Protein AF-A0A1F8BYJ8-F1 (afdb_monomer)

Nearest PDB structures (foldseek):
  1st9-assembly2_B  TM=8.953E-01  e=3.341E-11  Bacillus subtilis
  2h1b-assembly2_B  TM=8.872E-01  e=2.620E-10  Bacillus subtilis
  2h1g-assembly1_A  TM=8.893E-01  e=5.973E-10  Bacillus subtilis
  2h1a-assembly1_A  TM=8.746E-01  e=3.316E-10  Bacillus subtilis
  4nmu-assembly2_B  TM=8.395E-01  e=8.017E-10  Bacillus anthracis

Secondary structure (DSSP, 8-state):
-EETTT--B-TT-EEEEEEE-TTT--EEE---GGGT--SSEE--TTS---EEE-SEEEEEEEE-TTB--EEEPPEEESS-EEE-PPPEEPBPPTT------EEE--------S----TTS-TTSBPPP-EEEETTEEEEGGGGTTS-EEEEEE-SS-HHHHHHHHHHHHHHTTT-EEEEEES--HHHHHHHHHHHT--S-EEEESSSHHHHHTT--SSSEEEEE-TTSBEEEEEES---HHHHHHHHHT-

Foldseek 3Di:
DAAQPPRAADWFKWKWKWFQDPVVSDTDGDDCVLVVDDGGDTADPRNWDKDFDAFGKMKMWIGDPQWAIEIEDIDTDFGGDIDIFDDHTYGDDPPPPDPDYHYDYTPDPPCPPDDDDPPADQQAFQDWDWFAWLVGIDTLCQLAQAKAKEKEAALPDPQRVVQQVLQLVVCVVPRYAYEHAQDDPVVRNVSCVVSVRPHIHTYRNHCPSVVSVVPSAPGKMFIAGNHRGGNDIGHTHDHNVRNVVVRVVD

Radius of gyration: 22.08 Å; Cα contacts (8 Å, |Δi|>4): 508; chains: 1; bounding box: 53×30×64 Å

Organism: NCBI:txid1802525

InterPro domains:
  IPR000866 Alkyl hydroperoxide reductase subunit C/ Thiol specific antioxidant [PF00578] (124-232)
  IPR008969 Carboxypeptidase-like, regulatory domain superfamily [SSF49464] (6-90)
  IPR013766 Thioredoxin domain [PS51352] (120-250)
  IPR036249 Thioredoxin-like superfamily [SSF52833] (121-244)
  IPR050553 Thioredoxin family ResA/DsbE subfamily [PTHR42852] (100-245)

Mean predicted aligned error: 14.43 Å

Solvent-accessible surface area (backbone atoms only — not comparable to full-atom values): 14065 Å² total; per-residue (Å²): 47,25,32,62,88,78,64,44,55,39,53,63,29,37,39,34,48,30,28,52,40,86,85,82,68,43,77,40,75,44,85,28,69,93,70,82,48,69,66,58,38,60,22,39,81,74,7,47,62,75,43,79,39,60,56,47,40,35,34,45,39,37,45,38,94,69,37,44,44,34,34,44,50,77,48,76,39,78,47,78,39,83,49,60,79,83,48,71,38,50,73,53,54,94,85,60,92,61,92,65,68,43,78,41,82,76,84,68,75,85,76,72,79,84,78,65,66,91,89,60,57,73,72,35,70,54,85,84,54,74,38,50,28,72,80,42,83,44,46,59,75,75,47,44,79,38,37,28,39,45,31,41,29,33,97,82,42,69,59,21,58,64,37,46,64,50,43,27,65,44,19,79,78,58,35,39,43,40,35,32,46,63,42,54,65,72,57,52,47,52,50,39,65,75,70,67,58,83,39,54,47,29,43,30,50,84,29,62,64,43,54,76,70,61,57,86,63,71,23,28,37,38,33,23,25,34,84,37,29,27,68,45,74,48,63,53,79,71,55,60,66,61,52,50,60,58,42,75,75,80

pLDDT: mean 81.59, std 13.81, range [34.16, 96.25]

Sequence (250 aa):
MINKNTQEAIKGAKIRLYQKDLFSQTWLAWDSSSFNQENPQETSADGSFQFFLPAGTYYFRVEAPGYRKVVSNIFRIDAVTPVNPTFELTPAKWFNFGWEKQEVKLKLPAITGGETPVGLNPESEAPLFSLPSTAGAFALTSLRGKPSVLSFLSSWSPASIEQLPILDELGSEGNSAAILVQDKSSKIFVFAQMGGYGLPLIVDEDGTVAAEYLVSNLPTHYFLDRRGVIKKIVTGVLGGEEIKDILISY

Structure (mmCIF, N/CA/C/O backbone):
data_AF-A0A1F8BYJ8-F1
#
_entry.id   AF-A0A1F8BYJ8-F1
#
loop_
_atom_site.group_PDB
_atom_site.id
_atom_site.type_symbol
_atom_site.label_atom_id
_atom_site.label_alt_id
_atom_site.label_comp_id
_atom_site.label_asym_id
_atom_site.label_entity_id
_atom_site.label_seq_id
_atom_site.pdbx_PDB_ins_code
_atom_site.Cartn_x
_atom_site.Cartn_y
_atom_site.Cartn_z
_atom_site.occupancy
_atom_site.B_iso_or_equiv
_atom_site.auth_seq_id
_atom_site.auth_comp_id
_atom_site.auth_asym_id
_atom_site.auth_atom_id
_atom_site.pdbx_PDB_model_num
ATOM 1 N N . MET A 1 1 ? 9.926 -6.390 -25.646 1.00 90.50 1 MET A N 1
ATOM 2 C CA . MET A 1 1 ? 11.104 -5.599 -26.058 1.00 90.50 1 MET A CA 1
ATOM 3 C C . MET A 1 1 ? 11.430 -5.975 -27.479 1.00 90.50 1 MET A C 1
ATOM 5 O O . MET A 1 1 ? 11.679 -7.151 -27.721 1.00 90.50 1 MET A O 1
ATOM 9 N N . ILE A 1 2 ? 11.402 -5.015 -28.397 1.00 93.44 2 ILE A N 1
ATOM 10 C CA . ILE A 1 2 ? 11.573 -5.296 -29.824 1.00 93.44 2 ILE A CA 1
ATOM 11 C C . ILE A 1 2 ? 12.503 -4.290 -30.498 1.00 93.44 2 ILE A C 1
ATOM 13 O O . ILE A 1 2 ? 12.630 -3.143 -30.063 1.00 93.44 2 ILE A O 1
ATOM 17 N N . ASN A 1 3 ? 13.161 -4.716 -31.569 1.00 93.00 3 ASN A N 1
ATOM 18 C CA . ASN A 1 3 ? 13.931 -3.845 -32.444 1.00 93.00 3 ASN A CA 1
ATOM 19 C C . ASN A 1 3 ? 12.972 -2.992 -33.282 1.00 93.00 3 ASN A C 1
ATOM 21 O O . ASN A 1 3 ? 12.107 -3.522 -33.972 1.00 93.00 3 ASN A O 1
ATOM 25 N N . LYS A 1 4 ? 13.144 -1.669 -33.267 1.00 90.44 4 LYS A N 1
ATOM 26 C CA . LYS A 1 4 ? 12.264 -0.738 -33.988 1.00 90.44 4 LYS A CA 1
ATOM 27 C C . LYS A 1 4 ? 12.197 -1.006 -35.499 1.00 90.44 4 LYS A C 1
ATOM 29 O O . LYS A 1 4 ? 11.145 -0.827 -36.104 1.00 90.44 4 LYS A O 1
ATOM 34 N N . ASN A 1 5 ? 13.304 -1.432 -36.107 1.00 90.75 5 ASN A N 1
ATOM 35 C CA . ASN A 1 5 ? 13.408 -1.613 -37.555 1.00 90.75 5 ASN A CA 1
ATOM 36 C C . ASN A 1 5 ? 12.930 -2.998 -38.004 1.00 90.75 5 ASN A C 1
ATOM 38 O O . ASN A 1 5 ? 12.258 -3.100 -39.024 1.00 90.75 5 ASN A O 1
ATOM 42 N N . THR A 1 6 ? 13.305 -4.053 -37.272 1.00 92.81 6 THR A N 1
ATOM 43 C CA . THR A 1 6 ? 13.021 -5.447 -37.666 1.00 92.81 6 THR A CA 1
ATOM 44 C C . THR A 1 6 ? 11.803 -6.041 -36.965 1.00 92.81 6 THR A C 1
ATOM 46 O O . THR A 1 6 ? 11.308 -7.071 -37.403 1.00 92.81 6 THR A O 1
ATOM 49 N N . GLN A 1 7 ? 11.310 -5.402 -35.897 1.00 93.12 7 GLN A N 1
ATOM 50 C CA . GLN A 1 7 ? 10.258 -5.902 -34.997 1.00 93.12 7 GLN A CA 1
ATOM 51 C C . GLN A 1 7 ? 10.622 -7.209 -34.267 1.00 93.12 7 GLN A C 1
ATOM 53 O O . GLN A 1 7 ? 9.791 -7.797 -33.580 1.00 93.12 7 GLN A O 1
ATOM 58 N N . GLU A 1 8 ? 11.879 -7.647 -34.355 1.00 93.56 8 GLU A N 1
ATOM 59 C CA . GLU A 1 8 ? 12.370 -8.846 -33.679 1.00 93.56 8 GLU A CA 1
ATOM 60 C C . GLU A 1 8 ? 12.545 -8.617 -32.176 1.00 93.56 8 GLU A C 1
ATOM 62 O O . GLU A 1 8 ? 12.896 -7.519 -31.731 1.00 93.56 8 GLU A O 1
ATOM 67 N N . ALA A 1 9 ? 12.347 -9.676 -31.391 1.00 93.31 9 ALA A N 1
ATOM 68 C CA . ALA A 1 9 ? 12.533 -9.656 -29.947 1.00 93.31 9 ALA A CA 1
ATOM 69 C C . ALA A 1 9 ? 13.993 -9.390 -29.546 1.00 93.31 9 ALA A C 1
ATOM 71 O O . ALA A 1 9 ? 14.932 -9.912 -30.147 1.00 93.31 9 ALA A O 1
ATOM 72 N N . ILE A 1 10 ? 14.185 -8.617 -28.475 1.00 92.81 10 ILE A N 1
ATOM 73 C CA . ILE A 1 10 ? 15.509 -8.351 -27.899 1.00 92.81 10 ILE A CA 1
ATOM 74 C C . ILE A 1 10 ? 15.610 -9.042 -26.540 1.00 92.81 10 ILE A C 1
ATOM 76 O O . ILE A 1 10 ? 14.979 -8.619 -25.567 1.00 92.81 10 ILE A O 1
ATOM 80 N N . LYS A 1 11 ? 16.440 -10.085 -26.477 1.00 93.12 11 LYS A N 1
ATOM 81 C CA . LYS A 1 11 ? 16.781 -10.825 -25.255 1.00 93.12 11 LYS A CA 1
ATOM 82 C C . LYS A 1 11 ? 17.858 -10.099 -24.442 1.00 93.12 11 LYS A C 1
ATOM 84 O O . LYS A 1 11 ? 18.783 -9.532 -25.022 1.00 93.12 11 LYS A O 1
ATOM 89 N N . GLY A 1 12 ? 17.777 -10.177 -23.113 1.00 90.88 12 GLY A N 1
ATOM 90 C CA . GLY A 1 12 ? 18.822 -9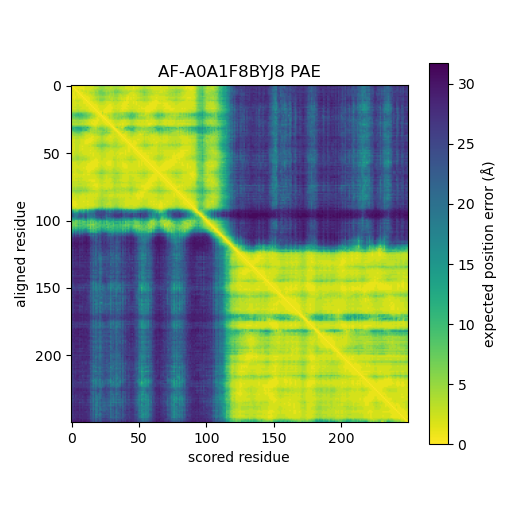.682 -22.209 1.00 90.88 12 GLY A CA 1
ATOM 91 C C . GLY A 1 12 ? 18.944 -8.156 -22.165 1.00 90.88 12 GLY A C 1
ATOM 92 O O . GLY A 1 12 ? 19.973 -7.623 -21.751 1.00 90.88 12 GLY A O 1
ATOM 93 N N . ALA A 1 13 ? 17.918 -7.428 -22.612 1.00 94.06 13 ALA A N 1
ATOM 94 C CA . ALA A 1 13 ? 17.842 -5.996 -22.364 1.00 94.06 13 ALA A CA 1
ATOM 95 C C . ALA A 1 13 ? 17.642 -5.779 -20.860 1.00 94.06 13 ALA A C 1
ATOM 97 O O . ALA A 1 13 ? 16.801 -6.439 -20.257 1.00 94.06 13 ALA A O 1
ATOM 98 N N . LYS A 1 14 ? 18.394 -4.854 -20.261 1.00 96.25 14 LYS A N 1
ATOM 99 C CA . LYS A 1 14 ? 18.308 -4.511 -18.839 1.00 96.25 14 LYS A CA 1
ATOM 100 C C . LYS A 1 14 ? 17.272 -3.420 -18.630 1.00 96.25 14 LYS A C 1
ATOM 102 O O . LYS A 1 14 ? 17.397 -2.330 -19.192 1.00 96.25 14 LYS A O 1
ATOM 107 N N . ILE A 1 15 ? 16.286 -3.696 -17.786 1.00 95.31 15 ILE A N 1
ATOM 108 C CA . ILE A 1 15 ? 15.203 -2.784 -17.431 1.00 95.31 15 ILE A CA 1
ATOM 109 C C . ILE A 1 15 ? 15.355 -2.421 -15.967 1.00 95.31 15 ILE A C 1
ATOM 111 O O . ILE A 1 15 ? 15.159 -3.253 -15.086 1.00 95.31 15 ILE A O 1
ATOM 115 N N . ARG A 1 16 ? 15.703 -1.163 -15.710 1.00 95.56 16 ARG A N 1
ATOM 116 C CA . ARG A 1 16 ? 15.753 -0.610 -14.362 1.00 95.56 16 ARG A CA 1
ATOM 117 C C . ARG A 1 16 ? 14.550 0.286 -14.132 1.00 95.56 16 ARG A C 1
ATOM 119 O O . ARG A 1 16 ? 14.302 1.198 -14.923 1.00 95.56 16 ARG A O 1
ATOM 126 N N . LEU A 1 17 ? 13.854 0.062 -13.030 1.00 94.88 17 LEU A N 1
ATOM 127 C CA . LEU A 1 17 ? 12.762 0.914 -12.591 1.00 94.88 17 LEU A CA 1
ATOM 128 C C . LEU A 1 17 ? 13.246 1.901 -11.530 1.00 94.88 17 LEU A C 1
ATOM 130 O O . LEU A 1 17 ? 13.994 1.537 -10.619 1.00 94.88 17 LEU A O 1
ATOM 134 N N . TYR A 1 18 ? 12.790 3.141 -11.642 1.00 91.50 18 TYR A N 1
ATOM 135 C CA . TYR A 1 18 ? 12.979 4.165 -10.627 1.00 91.50 18 TYR A CA 1
ATOM 136 C C . TYR A 1 18 ? 11.628 4.581 -10.062 1.00 91.50 18 TYR A C 1
ATOM 138 O O . TYR A 1 18 ? 10.669 4.731 -10.818 1.00 91.50 18 TYR A O 1
ATOM 146 N N . GLN A 1 19 ? 11.577 4.795 -8.753 1.00 90.12 19 GLN A N 1
ATOM 147 C CA . GLN A 1 19 ? 10.424 5.330 -8.039 1.00 90.12 19 GLN A CA 1
ATOM 148 C C . GLN A 1 19 ? 10.762 6.732 -7.532 1.00 90.12 19 GLN A C 1
ATOM 150 O O . GLN A 1 19 ? 11.901 7.008 -7.143 1.00 90.12 19 GLN A O 1
ATOM 155 N N . LYS A 1 20 ? 9.777 7.627 -7.556 1.00 82.94 20 LYS A N 1
ATOM 156 C CA . LYS A 1 20 ? 9.882 8.917 -6.888 1.00 82.94 20 LYS A CA 1
ATOM 157 C C . LYS A 1 20 ? 9.682 8.699 -5.394 1.00 82.94 20 LYS A C 1
ATOM 159 O O . LYS A 1 20 ? 8.603 8.281 -4.979 1.00 82.94 20 LYS A O 1
ATOM 164 N N . ASP A 1 21 ? 10.716 8.978 -4.617 1.00 73.69 21 ASP A N 1
ATOM 165 C CA . ASP A 1 21 ? 10.634 8.974 -3.166 1.00 73.69 21 ASP A CA 1
ATOM 166 C C . ASP A 1 21 ? 9.687 10.083 -2.698 1.00 73.69 21 ASP A C 1
ATOM 168 O O . ASP A 1 21 ? 9.767 11.225 -3.162 1.00 73.69 21 ASP A O 1
ATOM 172 N N . LEU A 1 22 ? 8.764 9.739 -1.803 1.00 53.09 22 LEU A N 1
ATOM 173 C CA . LEU A 1 22 ? 7.700 10.648 -1.377 1.00 53.09 22 LEU A CA 1
ATOM 174 C C . LEU A 1 22 ? 8.235 11.776 -0.483 1.00 53.09 22 LEU A C 1
ATOM 176 O O . LEU A 1 22 ? 7.730 12.895 -0.553 1.00 53.09 22 LEU A O 1
ATOM 180 N N . PHE A 1 23 ? 9.302 11.523 0.279 1.00 43.91 23 PHE A N 1
ATOM 181 C CA . PHE A 1 23 ? 9.846 12.479 1.245 1.00 43.91 23 PHE A CA 1
ATOM 182 C C . PHE A 1 23 ? 10.865 13.427 0.614 1.00 43.91 23 PHE A C 1
ATOM 184 O O . PHE A 1 23 ? 10.717 14.646 0.649 1.00 43.91 23 PHE A O 1
ATOM 191 N N . SER A 1 24 ? 11.900 12.872 -0.007 1.00 59.12 24 SER A N 1
ATOM 192 C CA . SER A 1 24 ? 12.980 13.641 -0.626 1.00 59.12 24 SER A CA 1
ATOM 193 C C . SER A 1 24 ? 12.604 14.197 -1.999 1.00 59.12 24 SER A C 1
ATOM 195 O O . SER A 1 24 ? 13.334 15.027 -2.540 1.00 59.12 24 SER A O 1
ATOM 197 N N . GLN A 1 25 ? 11.497 13.726 -2.593 1.00 70.31 25 GLN A N 1
ATOM 198 C CA . GLN A 1 25 ? 11.099 14.026 -3.973 1.00 70.31 25 GLN A CA 1
ATOM 199 C C . GLN A 1 25 ? 12.169 13.633 -5.011 1.00 70.31 25 GLN A C 1
ATOM 201 O O . GLN A 1 25 ? 12.099 14.055 -6.171 1.00 70.31 25 GLN A O 1
ATOM 206 N N . THR A 1 26 ? 13.150 12.812 -4.615 1.00 71.75 26 THR A N 1
ATOM 207 C CA . THR A 1 26 ? 14.227 12.331 -5.481 1.00 71.75 26 THR A CA 1
ATOM 208 C C . THR A 1 26 ? 13.856 11.014 -6.156 1.00 71.75 26 THR A C 1
ATOM 210 O O . THR A 1 26 ? 12.930 10.314 -5.754 1.00 71.75 26 THR A O 1
ATOM 213 N N . TRP A 1 27 ? 14.569 10.676 -7.229 1.00 83.00 27 TRP A N 1
ATOM 214 C CA . TRP A 1 27 ? 14.373 9.420 -7.944 1.00 83.00 27 TRP A CA 1
ATOM 215 C C . TRP A 1 27 ? 15.356 8.373 -7.446 1.00 83.00 27 TRP A C 1
ATOM 217 O O . TRP A 1 27 ? 16.561 8.500 -7.669 1.00 83.00 27 TRP A O 1
ATOM 227 N N . LEU A 1 28 ? 14.832 7.317 -6.838 1.00 88.00 28 LEU A N 1
ATOM 228 C CA . LEU A 1 28 ? 15.612 6.191 -6.343 1.00 88.00 28 LEU A CA 1
ATOM 229 C C . LEU A 1 28 ? 15.356 4.966 -7.215 1.00 88.00 28 LEU A C 1
ATOM 231 O O . LEU A 1 28 ? 14.294 4.841 -7.829 1.00 88.00 28 LEU A O 1
ATOM 235 N N . ALA A 1 29 ? 16.338 4.068 -7.314 1.00 89.25 29 ALA A N 1
ATOM 236 C CA . ALA A 1 29 ? 16.070 2.752 -7.884 1.00 89.25 29 ALA A CA 1
ATOM 237 C C . ALA A 1 29 ? 14.996 2.084 -7.018 1.00 89.25 29 ALA A C 1
ATOM 239 O O . ALA A 1 29 ? 15.122 2.074 -5.796 1.00 89.25 29 ALA A O 1
ATOM 240 N N . TRP A 1 30 ? 13.929 1.593 -7.645 1.00 88.50 30 TRP A N 1
ATOM 241 C CA . TRP A 1 30 ? 12.824 0.991 -6.910 1.00 88.50 30 TRP A CA 1
ATOM 242 C C . TRP A 1 30 ? 13.301 -0.253 -6.154 1.00 88.50 30 TRP A C 1
ATOM 244 O O . TRP A 1 30 ? 13.916 -1.141 -6.755 1.00 88.50 30 TRP A O 1
ATOM 254 N N . ASP A 1 31 ? 13.019 -0.305 -4.855 1.00 82.75 31 ASP A N 1
ATOM 255 C CA . ASP A 1 31 ? 13.295 -1.480 -4.041 1.00 82.75 31 ASP A CA 1
ATOM 256 C C . ASP A 1 31 ? 12.265 -2.572 -4.353 1.00 82.75 31 ASP A C 1
ATOM 258 O O . ASP A 1 31 ? 11.067 -2.425 -4.115 1.00 82.75 31 ASP A O 1
ATOM 262 N N . SER A 1 32 ? 12.760 -3.657 -4.938 1.00 74.62 32 SER A N 1
ATOM 263 C CA . SER A 1 32 ? 11.959 -4.782 -5.432 1.00 74.62 32 SER A CA 1
ATOM 264 C C . SER A 1 32 ? 11.957 -5.976 -4.473 1.00 74.62 32 SER A C 1
ATOM 266 O O . SER A 1 32 ? 11.219 -6.939 -4.699 1.00 74.62 32 SER A O 1
ATOM 268 N N . SER A 1 33 ? 12.734 -5.899 -3.383 1.00 65.69 33 SER A N 1
ATOM 269 C CA . SER A 1 33 ? 12.932 -6.996 -2.428 1.00 65.69 33 SER A CA 1
ATOM 270 C C . SER A 1 33 ? 11.621 -7.433 -1.769 1.00 65.69 33 SER A C 1
ATOM 272 O O . SER A 1 33 ? 11.319 -8.625 -1.727 1.00 65.69 33 SER A O 1
ATOM 274 N N . SER A 1 34 ? 10.779 -6.472 -1.382 1.00 50.78 34 SER A N 1
ATOM 275 C CA . SER A 1 34 ? 9.457 -6.717 -0.791 1.00 50.78 34 SER A CA 1
ATOM 276 C C . SER A 1 34 ? 8.457 -7.394 -1.735 1.00 50.78 34 SER A C 1
ATOM 278 O O . SER A 1 34 ? 7.425 -7.872 -1.278 1.00 50.78 34 SER A O 1
ATOM 280 N N . PHE A 1 35 ? 8.743 -7.450 -3.040 1.00 56.19 35 PHE A N 1
ATOM 281 C CA . PHE A 1 35 ? 7.881 -8.090 -4.038 1.00 56.19 35 PHE A CA 1
ATOM 282 C C . PHE A 1 35 ? 8.489 -9.367 -4.622 1.00 56.19 35 PHE A C 1
ATOM 284 O O . PHE A 1 35 ? 7.968 -9.882 -5.610 1.00 56.19 35 PHE A O 1
ATOM 291 N N . ASN A 1 36 ? 9.592 -9.864 -4.048 1.00 73.56 36 ASN A N 1
ATOM 292 C CA . ASN A 1 36 ? 10.335 -11.014 -4.567 1.00 73.56 36 ASN A CA 1
ATOM 293 C C . ASN A 1 36 ? 10.640 -10.884 -6.076 1.00 73.56 36 ASN A C 1
ATOM 295 O O . ASN A 1 36 ? 10.547 -11.843 -6.842 1.00 73.56 36 ASN A O 1
ATOM 299 N N . GLN A 1 37 ? 10.943 -9.657 -6.504 1.00 84.94 37 GLN A N 1
ATOM 300 C CA . GLN A 1 37 ? 11.310 -9.303 -7.870 1.00 84.94 37 GLN A CA 1
ATOM 301 C C . GLN A 1 37 ? 12.738 -8.759 -7.882 1.00 84.94 37 GLN A C 1
ATOM 303 O O . GLN A 1 37 ? 13.270 -8.349 -6.853 1.00 84.94 37 GLN A O 1
ATOM 308 N N . GLU A 1 38 ? 13.348 -8.726 -9.062 1.00 86.19 38 GLU A N 1
ATOM 309 C CA . GLU A 1 38 ? 14.654 -8.102 -9.263 1.00 86.19 38 GLU A CA 1
ATOM 310 C C . GLU A 1 38 ? 14.510 -6.702 -9.871 1.00 86.19 38 GLU A C 1
ATOM 312 O O . GLU A 1 38 ? 13.585 -6.421 -10.636 1.00 86.19 38 GLU A O 1
ATOM 317 N N . ASN A 1 39 ? 15.456 -5.813 -9.565 1.00 90.81 39 ASN A N 1
ATOM 318 C CA . ASN A 1 39 ? 15.607 -4.529 -10.238 1.00 90.81 39 ASN A CA 1
ATOM 319 C C . ASN A 1 39 ? 17.103 -4.172 -10.335 1.00 90.81 39 ASN A C 1
ATOM 321 O O . ASN A 1 39 ? 17.725 -3.845 -9.322 1.00 90.81 39 ASN A O 1
ATOM 325 N N . PRO A 1 40 ? 17.713 -4.187 -11.534 1.00 95.44 40 PRO A N 1
ATOM 326 C CA . PRO A 1 40 ? 17.083 -4.337 -12.847 1.00 95.44 40 PRO A CA 1
ATOM 327 C C . PRO A 1 40 ? 16.622 -5.770 -13.158 1.00 95.44 40 PRO A C 1
ATOM 329 O O . PRO A 1 40 ? 17.252 -6.716 -12.708 1.00 95.44 40 PRO A O 1
ATOM 332 N N . GLN A 1 41 ? 15.588 -5.907 -13.993 1.00 92.94 41 GLN A N 1
ATOM 333 C CA . GLN A 1 41 ? 15.240 -7.171 -14.657 1.00 92.94 41 GLN A CA 1
ATOM 334 C C . GLN A 1 41 ? 15.935 -7.279 -16.019 1.00 92.94 41 GLN A C 1
ATOM 336 O O . GLN A 1 41 ? 16.295 -6.263 -16.624 1.00 92.94 41 GLN A O 1
ATOM 341 N N . GLU A 1 42 ? 16.064 -8.500 -16.533 1.00 94.19 42 GLU A N 1
ATOM 342 C CA . GLU A 1 42 ? 16.467 -8.770 -17.914 1.00 94.19 42 GLU A CA 1
ATOM 343 C C . GLU A 1 42 ? 15.308 -9.357 -18.721 1.00 94.19 42 GLU A C 1
ATOM 345 O O . GLU A 1 42 ? 14.507 -10.133 -18.202 1.00 94.19 42 GLU A O 1
ATOM 350 N N . THR A 1 43 ? 15.207 -8.997 -20.002 1.00 90.88 43 THR A N 1
ATOM 351 C CA . THR A 1 43 ? 14.183 -9.589 -20.869 1.00 90.88 43 THR A CA 1
ATOM 352 C C . THR A 1 43 ? 14.453 -11.054 -21.183 1.00 90.88 43 THR A C 1
ATOM 354 O O . THR A 1 43 ? 15.582 -11.456 -21.489 1.00 90.88 43 THR A O 1
ATOM 357 N N . SER A 1 44 ? 13.367 -11.824 -21.217 1.00 89.00 44 SER A N 1
ATOM 358 C CA . SER A 1 44 ? 13.323 -13.211 -21.679 1.00 89.00 44 SER A CA 1
ATOM 359 C C . SER A 1 44 ? 13.699 -13.346 -23.162 1.00 89.00 44 SER A C 1
ATOM 361 O O . SER A 1 44 ? 13.907 -12.362 -23.876 1.00 89.00 44 SER A O 1
ATOM 363 N N . ALA A 1 45 ? 13.801 -14.585 -23.657 1.00 87.69 45 ALA A N 1
ATOM 364 C CA . ALA A 1 45 ? 14.187 -14.867 -25.045 1.00 87.69 45 ALA A CA 1
ATOM 365 C C . ALA A 1 45 ? 13.231 -14.268 -26.094 1.00 87.69 45 ALA A C 1
ATOM 367 O O . ALA A 1 45 ? 13.670 -13.895 -27.177 1.00 87.69 45 ALA A O 1
ATOM 368 N N . ASP A 1 46 ? 11.953 -14.133 -25.751 1.00 86.06 46 ASP A N 1
ATOM 369 C CA . ASP A 1 46 ? 10.904 -13.483 -26.545 1.00 86.06 46 ASP A CA 1
ATOM 370 C C . ASP A 1 46 ? 10.833 -11.958 -26.319 1.00 86.06 46 ASP A C 1
ATOM 372 O O . ASP A 1 46 ? 9.944 -11.273 -26.823 1.00 86.06 46 ASP A O 1
ATOM 376 N N . GLY A 1 47 ? 11.777 -11.398 -25.559 1.00 86.44 47 GLY A N 1
ATOM 377 C CA . GLY A 1 47 ? 11.817 -9.982 -25.230 1.00 86.44 47 GLY A CA 1
ATOM 378 C C . GLY A 1 47 ? 10.777 -9.558 -24.190 1.00 86.44 47 GLY A C 1
ATOM 379 O O . GLY A 1 47 ? 10.587 -8.352 -24.012 1.00 86.44 47 GLY A O 1
ATOM 380 N N . SER A 1 48 ? 10.084 -10.486 -23.526 1.00 86.38 48 SER A N 1
ATOM 381 C CA . SER A 1 48 ? 9.108 -10.172 -22.477 1.00 86.38 48 SER A CA 1
ATOM 382 C C . SER A 1 48 ? 9.775 -9.844 -21.134 1.00 86.38 48 SER A C 1
ATOM 384 O O . SER A 1 48 ? 10.906 -10.251 -20.860 1.00 86.38 48 SER A O 1
ATOM 386 N N . PHE A 1 49 ? 9.073 -9.063 -20.313 1.00 89.75 49 PHE A N 1
ATOM 387 C CA . PHE A 1 49 ? 9.362 -8.792 -18.902 1.00 89.75 49 PHE A CA 1
ATOM 388 C C . PHE A 1 49 ? 8.053 -8.357 -18.226 1.00 89.75 49 PHE A C 1
ATOM 390 O O . PHE A 1 49 ? 7.115 -7.940 -18.915 1.00 89.75 49 PHE A O 1
ATOM 397 N N . GLN A 1 50 ? 7.983 -8.423 -16.899 1.00 85.69 50 GLN A N 1
ATOM 398 C CA . GLN A 1 50 ? 6.820 -7.958 -16.152 1.00 85.69 50 GLN A CA 1
ATOM 399 C C . GLN A 1 50 ? 7.239 -7.499 -14.762 1.00 85.69 50 GLN A C 1
ATOM 401 O O . GLN A 1 50 ? 7.941 -8.209 -14.045 1.00 85.69 50 GLN A O 1
ATOM 406 N N . PHE A 1 51 ? 6.754 -6.322 -14.381 1.00 85.44 51 PHE A N 1
ATOM 407 C CA . PHE A 1 51 ? 6.842 -5.838 -13.016 1.00 85.44 51 PHE A CA 1
ATOM 408 C C . PHE A 1 51 ? 5.470 -5.859 -12.353 1.00 85.44 51 PHE A C 1
ATOM 410 O O . PHE A 1 51 ? 4.496 -5.421 -12.955 1.00 85.44 51 PHE A O 1
ATOM 417 N N . PHE A 1 52 ? 5.385 -6.293 -11.103 1.00 80.62 52 PHE A N 1
ATOM 418 C CA . PHE A 1 52 ? 4.245 -5.995 -10.236 1.00 80.62 52 PHE A CA 1
ATOM 419 C C . PHE A 1 52 ? 4.605 -4.784 -9.390 1.00 80.62 52 PHE A C 1
ATOM 421 O O . PHE A 1 52 ? 5.480 -4.879 -8.529 1.00 80.62 52 PHE A O 1
ATOM 428 N N . LEU A 1 53 ? 3.990 -3.642 -9.692 1.00 83.19 53 LEU A N 1
ATOM 429 C CA . LEU A 1 53 ? 4.339 -2.365 -9.077 1.00 83.19 53 LEU A CA 1
ATOM 430 C C . LEU A 1 53 ? 3.282 -1.948 -8.070 1.00 83.19 53 LEU A C 1
ATOM 432 O O . LEU A 1 53 ? 2.114 -1.924 -8.454 1.00 83.19 53 LEU A O 1
ATOM 436 N N . PRO A 1 54 ? 3.656 -1.575 -6.834 1.00 73.75 54 PRO A N 1
ATOM 437 C CA . PRO A 1 54 ? 2.724 -0.941 -5.915 1.00 73.75 54 PRO A CA 1
ATOM 438 C C . PRO A 1 54 ? 2.320 0.456 -6.386 1.00 73.75 54 PRO A C 1
ATOM 440 O O . PRO A 1 54 ? 2.819 0.983 -7.384 1.00 73.75 54 PRO A O 1
ATOM 443 N N . ALA A 1 55 ? 1.404 1.064 -5.632 1.00 76.69 55 ALA A N 1
ATOM 444 C CA . ALA A 1 55 ? 1.060 2.460 -5.819 1.00 76.69 55 ALA A CA 1
ATOM 445 C C . ALA A 1 55 ? 2.312 3.346 -5.692 1.00 76.69 55 ALA A C 1
ATOM 447 O O . ALA A 1 55 ? 3.133 3.188 -4.786 1.00 76.69 55 ALA A O 1
ATOM 448 N N . GLY A 1 56 ? 2.466 4.290 -6.612 1.00 74.62 56 GLY A N 1
ATOM 449 C CA . GLY A 1 56 ? 3.641 5.142 -6.670 1.00 74.62 56 GLY A CA 1
ATOM 450 C C . GLY A 1 56 ? 3.796 5.846 -8.008 1.00 74.62 56 GLY A C 1
ATOM 451 O O . GLY A 1 56 ? 2.989 5.705 -8.924 1.00 74.62 56 GLY A O 1
ATOM 452 N N . THR A 1 57 ? 4.855 6.642 -8.117 1.00 80.25 57 THR A N 1
ATOM 453 C CA . THR A 1 57 ? 5.210 7.346 -9.352 1.00 80.25 57 THR A CA 1
ATOM 454 C C . THR A 1 57 ? 6.555 6.839 -9.842 1.00 80.25 57 THR A C 1
ATOM 456 O O . THR A 1 57 ? 7.522 6.825 -9.081 1.00 80.25 57 THR A O 1
ATOM 459 N N . TYR A 1 58 ? 6.619 6.433 -11.105 1.00 90.88 58 TYR A N 1
ATOM 460 C CA . TYR A 1 58 ? 7.722 5.651 -11.645 1.00 90.88 58 TYR A CA 1
ATOM 461 C C . TYR A 1 58 ? 8.180 6.143 -13.017 1.00 90.88 58 TYR A C 1
ATOM 463 O O . TYR A 1 58 ? 7.448 6.827 -13.734 1.00 90.88 58 TYR A O 1
ATOM 471 N N . TYR A 1 59 ? 9.388 5.736 -13.407 1.00 89.31 59 TYR A N 1
ATOM 472 C CA . TYR A 1 59 ? 9.814 5.688 -14.805 1.00 89.31 59 TYR A CA 1
ATOM 473 C C . TYR A 1 59 ? 10.765 4.504 -15.039 1.00 89.31 59 TYR A C 1
ATOM 475 O O . TYR A 1 59 ? 11.443 4.029 -14.124 1.00 89.31 59 TYR A O 1
ATOM 483 N N . PHE A 1 60 ? 10.846 4.044 -16.285 1.00 94.56 60 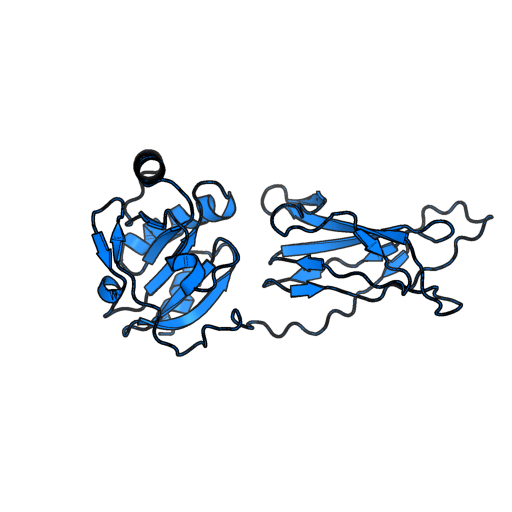PHE A N 1
ATOM 484 C CA . PHE A 1 60 ? 11.771 2.999 -16.716 1.00 94.56 60 PHE A CA 1
ATOM 485 C C . PHE A 1 60 ? 13.024 3.584 -17.363 1.00 94.56 60 PHE A C 1
ATOM 487 O O . PHE A 1 60 ? 12.958 4.547 -18.132 1.00 94.56 60 PHE A O 1
ATOM 494 N N . ARG A 1 61 ? 14.161 2.928 -17.132 1.00 93.75 61 ARG A N 1
ATOM 495 C CA . ARG A 1 61 ? 15.382 3.067 -17.926 1.00 93.75 61 ARG A CA 1
ATOM 496 C C . ARG A 1 61 ? 15.729 1.719 -18.541 1.00 93.75 61 ARG A C 1
ATOM 498 O O . ARG A 1 61 ? 15.922 0.745 -17.818 1.00 93.75 61 ARG A O 1
ATOM 505 N N . VAL A 1 62 ? 15.852 1.689 -19.861 1.00 94.25 62 VAL A N 1
ATOM 506 C CA . VAL A 1 62 ? 16.143 0.474 -20.623 1.00 94.25 62 VAL A CA 1
ATOM 507 C C . VAL A 1 62 ? 17.476 0.615 -21.344 1.00 94.25 62 VAL A C 1
ATOM 509 O O . VAL A 1 62 ? 17.742 1.629 -21.998 1.00 94.25 62 VAL A O 1
ATOM 512 N N . GLU A 1 63 ? 18.305 -0.420 -21.236 1.00 93.12 63 GLU A N 1
ATOM 513 C CA . GLU A 1 63 ? 19.608 -0.505 -21.892 1.00 93.12 63 GLU A CA 1
ATOM 514 C C . GLU A 1 63 ? 19.796 -1.891 -22.522 1.00 93.12 63 GLU A C 1
ATOM 516 O O . GLU A 1 63 ? 19.561 -2.910 -21.878 1.00 93.12 63 GLU A O 1
ATOM 521 N N . ALA A 1 64 ? 20.245 -1.943 -23.776 1.00 93.00 64 ALA A N 1
ATOM 522 C CA . ALA A 1 64 ? 20.595 -3.186 -24.460 1.00 93.00 64 ALA A CA 1
ATOM 523 C C . ALA A 1 64 ? 21.867 -2.980 -25.305 1.00 93.00 64 ALA A C 1
ATOM 525 O O . ALA A 1 64 ? 22.016 -1.911 -25.911 1.00 93.00 64 ALA A O 1
ATOM 526 N N . PRO A 1 65 ? 22.788 -3.960 -25.373 1.00 90.44 65 PRO A N 1
ATOM 527 C CA . PRO A 1 65 ? 23.995 -3.850 -26.191 1.00 90.44 65 PRO A CA 1
ATOM 528 C C . PRO A 1 65 ? 23.671 -3.565 -27.663 1.00 90.44 65 PRO A C 1
ATOM 530 O O . PRO A 1 65 ? 22.858 -4.256 -28.267 1.00 90.44 65 PRO A O 1
ATOM 533 N N . GLY A 1 66 ? 24.305 -2.545 -28.245 1.00 89.44 66 GLY A N 1
ATOM 534 C CA . GLY A 1 66 ? 24.077 -2.156 -29.643 1.00 89.44 66 GLY A CA 1
ATOM 535 C C . GLY A 1 66 ? 22.828 -1.299 -29.890 1.00 89.44 66 GLY A C 1
ATOM 536 O O . GLY A 1 66 ? 22.546 -0.970 -31.040 1.00 89.44 66 GLY A O 1
ATOM 537 N N . TYR A 1 67 ? 22.107 -0.884 -28.844 1.00 90.19 67 TYR A N 1
ATOM 538 C CA . TYR A 1 67 ? 20.916 -0.034 -28.946 1.00 90.19 67 TYR A CA 1
ATOM 539 C C . TYR A 1 67 ? 21.086 1.292 -28.201 1.00 90.19 67 TYR A C 1
ATOM 541 O O . TYR A 1 67 ? 21.902 1.427 -27.287 1.00 90.19 67 TYR A O 1
ATOM 549 N N . ARG A 1 68 ? 20.293 2.297 -28.589 1.00 88.06 68 ARG A N 1
ATOM 550 C CA . ARG A 1 68 ? 20.189 3.557 -27.841 1.00 88.06 68 ARG A CA 1
ATOM 551 C C . ARG A 1 68 ? 19.520 3.321 -26.483 1.00 88.06 68 ARG A C 1
ATOM 553 O O . ARG A 1 68 ? 18.607 2.505 -26.370 1.00 88.06 68 ARG A O 1
ATOM 560 N N . LYS A 1 69 ? 19.939 4.080 -25.463 1.00 88.38 69 LYS A N 1
ATOM 561 C CA . LYS A 1 69 ? 19.286 4.073 -24.145 1.00 88.38 69 LYS A CA 1
ATOM 562 C C . LYS A 1 69 ? 17.896 4.697 -24.244 1.00 88.38 69 LYS A C 1
ATOM 564 O O . LYS A 1 69 ? 17.736 5.763 -24.844 1.00 88.38 69 LYS A O 1
ATOM 569 N N . VAL A 1 70 ? 16.922 4.059 -23.605 1.00 89.44 70 VAL A N 1
ATOM 570 C CA . VAL A 1 70 ? 15.532 4.521 -23.571 1.00 89.44 70 VAL A CA 1
ATOM 571 C C . VAL A 1 70 ? 15.145 4.911 -22.151 1.00 89.44 70 VAL A C 1
ATOM 573 O O . VAL A 1 70 ? 15.488 4.221 -21.188 1.00 89.44 70 VAL A O 1
ATOM 576 N N . VAL A 1 71 ? 14.423 6.023 -22.030 1.00 87.81 71 VAL A N 1
ATOM 577 C CA . VAL A 1 71 ? 13.776 6.461 -20.790 1.00 87.81 71 VAL A CA 1
ATOM 578 C C . VAL A 1 71 ? 12.289 6.635 -21.080 1.00 87.81 71 VAL A C 1
ATOM 580 O O . VAL A 1 71 ? 11.920 7.238 -22.088 1.00 87.81 71 VAL A O 1
ATOM 583 N N . SER A 1 72 ? 11.422 6.070 -20.243 1.00 88.44 72 SER A N 1
ATOM 584 C CA . SER A 1 72 ? 9.982 6.285 -20.398 1.00 88.44 72 SER A CA 1
ATOM 585 C C . SER A 1 72 ? 9.571 7.672 -19.908 1.00 88.44 72 SER A C 1
ATOM 587 O O . SER A 1 72 ? 10.274 8.299 -19.117 1.00 88.44 72 SER A O 1
ATOM 589 N N . ASN A 1 73 ? 8.373 8.117 -20.283 1.00 85.06 73 ASN A N 1
ATOM 590 C CA . ASN A 1 73 ? 7.693 9.137 -19.491 1.00 85.06 73 ASN A CA 1
ATOM 591 C C . ASN A 1 73 ? 7.512 8.666 -18.039 1.00 85.06 73 ASN A C 1
ATOM 593 O O . ASN A 1 73 ? 7.473 7.464 -17.749 1.00 85.06 73 ASN A O 1
ATOM 597 N N . ILE A 1 74 ? 7.351 9.638 -17.146 1.00 83.44 74 ILE A N 1
ATOM 598 C CA . ILE A 1 74 ? 6.885 9.390 -15.786 1.00 83.44 74 ILE A CA 1
ATOM 599 C C . ILE A 1 74 ? 5.428 8.925 -15.850 1.00 83.44 74 ILE A C 1
ATOM 601 O O . ILE A 1 74 ? 4.634 9.462 -16.629 1.00 83.44 74 ILE A O 1
ATOM 605 N N . PHE A 1 75 ? 5.083 7.937 -15.035 1.00 83.44 75 PHE A N 1
ATOM 606 C CA . PHE A 1 75 ? 3.723 7.438 -14.886 1.00 83.44 75 PHE A CA 1
ATOM 607 C C . PHE A 1 75 ? 3.400 7.187 -13.415 1.00 83.44 75 PHE A C 1
ATOM 609 O O . PHE A 1 75 ? 4.298 7.018 -12.590 1.00 83.44 75 PHE A O 1
ATOM 616 N N . ARG A 1 76 ? 2.109 7.180 -13.096 1.00 80.50 76 ARG A N 1
ATOM 617 C CA . ARG A 1 76 ? 1.595 6.914 -11.756 1.00 80.50 76 ARG A CA 1
ATOM 618 C C . ARG A 1 76 ? 0.785 5.624 -11.770 1.00 80.50 76 ARG A C 1
ATOM 620 O O . ARG A 1 76 ? 0.090 5.343 -12.741 1.00 80.50 76 ARG A O 1
ATOM 627 N N . ILE A 1 77 ? 0.927 4.864 -10.696 1.00 75.81 77 ILE A N 1
ATOM 628 C CA . ILE A 1 77 ? 0.176 3.659 -10.381 1.00 75.81 77 ILE A CA 1
ATOM 629 C C . ILE A 1 77 ? -0.543 3.930 -9.056 1.00 75.81 77 ILE A C 1
ATOM 631 O O . ILE A 1 77 ? 0.072 4.462 -8.132 1.00 75.81 77 ILE A O 1
ATOM 635 N N . ASP A 1 78 ? -1.827 3.593 -8.968 1.00 64.44 78 ASP A N 1
ATOM 636 C CA . ASP A 1 78 ? -2.658 3.872 -7.785 1.00 64.44 78 ASP A CA 1
ATOM 637 C C . ASP A 1 78 ? -2.940 2.624 -6.928 1.00 64.44 78 ASP A C 1
ATOM 639 O O . ASP A 1 78 ? -3.369 2.746 -5.786 1.00 64.44 78 ASP A O 1
ATOM 643 N N . ALA A 1 79 ? -2.662 1.428 -7.453 1.00 56.41 79 ALA A N 1
ATOM 644 C CA . ALA A 1 79 ? -2.822 0.132 -6.787 1.00 56.41 79 ALA A CA 1
ATOM 645 C C . ALA A 1 79 ? -1.821 -0.878 -7.369 1.00 56.41 79 ALA A C 1
ATOM 647 O O . ALA A 1 79 ? -1.265 -0.622 -8.437 1.00 56.41 79 ALA A O 1
ATOM 648 N N . VAL A 1 80 ? -1.593 -2.033 -6.726 1.00 65.38 80 VAL A N 1
ATOM 649 C CA . VAL A 1 80 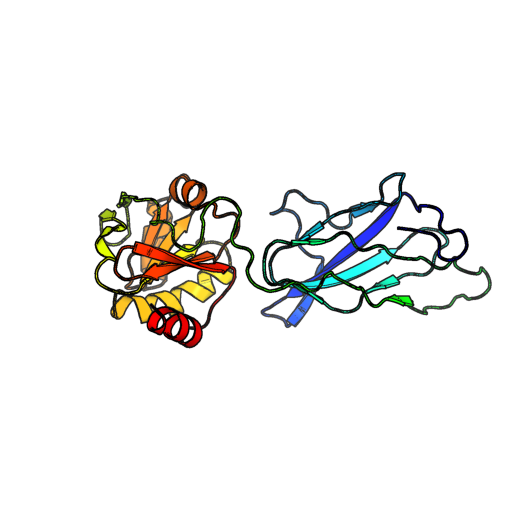? -0.658 -3.034 -7.279 1.00 65.38 80 VAL A CA 1
ATOM 650 C C . VAL A 1 80 ? -1.076 -3.435 -8.688 1.00 65.38 80 VAL A C 1
ATOM 652 O O . VAL A 1 80 ? -2.127 -4.033 -8.882 1.00 65.38 80 VAL A O 1
ATOM 655 N N . THR A 1 81 ? -0.241 -3.108 -9.670 1.00 72.12 81 THR A N 1
ATOM 656 C CA . THR A 1 81 ? -0.577 -3.257 -11.085 1.00 72.12 81 THR A CA 1
ATOM 657 C C . THR A 1 81 ? 0.523 -4.044 -11.794 1.00 72.12 81 THR A C 1
ATOM 659 O O . THR A 1 81 ? 1.702 -3.690 -11.661 1.00 72.12 81 THR A O 1
ATOM 662 N N . PRO A 1 82 ? 0.189 -5.102 -12.558 1.00 77.44 82 PRO A N 1
ATOM 663 C CA . PRO A 1 82 ? 1.138 -5.724 -13.468 1.00 77.44 82 PRO A CA 1
ATOM 664 C C . PRO A 1 82 ? 1.451 -4.763 -14.625 1.00 77.44 82 PRO A C 1
ATOM 666 O O . PRO A 1 82 ? 0.563 -4.303 -15.338 1.00 77.44 82 PRO A O 1
ATOM 669 N N . VAL A 1 83 ? 2.730 -4.458 -14.817 1.00 85.62 83 VAL A N 1
ATOM 670 C CA . VAL A 1 83 ? 3.236 -3.510 -15.811 1.00 85.62 83 VAL A CA 1
ATOM 671 C C . VAL A 1 83 ? 4.255 -4.210 -16.707 1.00 85.62 83 VAL A C 1
ATOM 673 O O . VAL A 1 83 ? 5.342 -4.594 -16.274 1.00 85.62 83 VAL A O 1
ATOM 676 N N . ASN A 1 84 ? 3.901 -4.356 -17.981 1.00 86.69 84 ASN A N 1
ATOM 677 C CA . ASN A 1 84 ? 4.670 -5.065 -19.009 1.00 86.69 84 ASN A CA 1
ATOM 678 C C . ASN A 1 84 ? 4.648 -4.334 -20.375 1.00 86.69 84 ASN A C 1
ATOM 680 O O . ASN A 1 84 ? 4.282 -4.923 -21.396 1.00 86.69 84 ASN A O 1
ATOM 684 N N . PRO A 1 85 ? 5.001 -3.035 -20.445 1.00 89.00 85 PRO A N 1
ATOM 685 C CA . PRO A 1 85 ? 4.919 -2.292 -21.693 1.00 89.00 85 PRO A CA 1
ATOM 686 C C . PRO A 1 85 ? 5.908 -2.813 -22.738 1.00 89.00 85 PRO A C 1
ATOM 688 O O . PRO A 1 85 ? 7.028 -3.231 -22.435 1.00 89.00 85 PRO A O 1
ATOM 691 N N . THR A 1 86 ? 5.532 -2.689 -24.008 1.00 88.62 86 THR A N 1
ATOM 692 C CA . THR A 1 86 ? 6.458 -2.952 -25.111 1.00 88.62 86 THR A CA 1
ATOM 693 C C . THR A 1 86 ? 7.310 -1.718 -25.390 1.00 88.62 86 THR A C 1
ATOM 695 O O . THR A 1 86 ? 6.794 -0.640 -25.674 1.00 88.62 86 THR A O 1
ATOM 698 N N . PHE A 1 87 ? 8.629 -1.890 -25.332 1.00 90.44 87 PHE A N 1
ATOM 699 C CA . PHE A 1 87 ? 9.606 -0.889 -25.750 1.00 90.44 87 PHE A CA 1
ATOM 700 C C . PHE A 1 87 ? 10.192 -1.250 -27.119 1.00 90.44 87 PHE A C 1
ATOM 702 O O . PHE A 1 87 ? 10.648 -2.380 -27.326 1.00 90.44 87 PHE A O 1
ATOM 709 N N . GLU A 1 88 ? 10.209 -0.267 -28.018 1.00 91.62 88 GLU A N 1
ATOM 710 C CA . GLU A 1 88 ? 10.867 -0.327 -29.324 1.00 91.62 88 GLU A CA 1
ATOM 711 C C . GLU A 1 88 ? 12.249 0.336 -29.254 1.00 91.62 88 GLU A C 1
ATOM 713 O O . GLU A 1 88 ? 12.363 1.558 -29.083 1.00 91.62 88 GLU A O 1
ATOM 718 N N . LEU A 1 89 ? 13.312 -0.458 -29.392 1.00 91.00 89 LEU A N 1
ATOM 719 C CA . LEU A 1 89 ? 14.687 0.031 -29.311 1.00 91.00 89 LEU A CA 1
ATOM 720 C C . LEU A 1 89 ? 15.250 0.354 -30.692 1.00 91.00 89 LEU A C 1
ATOM 722 O O . LEU A 1 89 ? 15.190 -0.452 -31.621 1.00 91.00 89 LEU A O 1
ATOM 726 N N . THR A 1 90 ? 15.866 1.529 -30.806 1.00 90.75 90 THR A N 1
ATOM 727 C CA . THR A 1 90 ? 16.564 1.952 -32.022 1.00 90.75 90 THR A CA 1
ATOM 728 C C . THR A 1 90 ? 18.023 1.477 -31.977 1.00 90.75 90 THR A C 1
ATOM 730 O O . THR A 1 90 ? 18.722 1.821 -31.016 1.00 90.75 90 THR A O 1
ATOM 733 N N . PRO A 1 91 ? 18.525 0.739 -32.988 1.00 89.81 91 PRO A N 1
ATOM 734 C CA . PRO A 1 91 ? 19.939 0.375 -33.068 1.00 89.81 91 PRO A CA 1
ATOM 735 C C . PRO A 1 91 ? 20.856 1.604 -33.012 1.00 89.81 91 PRO A C 1
ATOM 737 O O . PRO A 1 91 ? 20.600 2.633 -33.649 1.00 89.81 91 PRO A O 1
ATOM 740 N N . ALA A 1 92 ? 21.936 1.510 -32.242 1.00 85.50 92 ALA A N 1
ATOM 741 C CA . ALA A 1 92 ? 22.942 2.555 -32.155 1.00 85.50 92 ALA A CA 1
ATOM 742 C C . ALA A 1 92 ? 23.802 2.546 -33.429 1.00 85.50 92 ALA A C 1
ATOM 744 O O . ALA A 1 92 ? 24.374 1.526 -33.805 1.00 85.50 92 ALA A O 1
ATOM 745 N N . LYS A 1 93 ? 23.907 3.692 -34.111 1.00 80.75 93 LYS A N 1
ATOM 746 C CA . LYS A 1 93 ? 24.833 3.847 -35.241 1.00 80.75 93 LYS A CA 1
ATOM 747 C C . LYS A 1 93 ? 26.223 4.172 -34.698 1.00 80.75 93 LYS A C 1
ATOM 749 O O . LYS A 1 93 ? 26.365 5.128 -33.944 1.00 80.75 93 LYS A O 1
ATOM 754 N N . TRP A 1 94 ? 27.232 3.431 -35.151 1.00 60.56 94 TRP A N 1
ATOM 755 C CA . TRP A 1 94 ? 28.639 3.546 -34.738 1.00 60.56 94 TRP A CA 1
ATOM 756 C C . TRP A 1 94 ? 29.256 4.956 -34.847 1.00 60.56 94 TRP A C 1
ATOM 758 O O . TRP A 1 94 ? 30.205 5.251 -34.132 1.00 60.56 94 TRP A O 1
ATOM 768 N N . PHE A 1 95 ? 28.706 5.835 -35.695 1.00 57.56 95 PHE A N 1
ATOM 769 C CA . PHE A 1 95 ? 29.215 7.197 -35.914 1.00 57.56 95 PHE A CA 1
ATOM 770 C C . PHE A 1 95 ? 28.494 8.297 -35.109 1.00 57.56 95 PHE A C 1
ATOM 772 O O . PHE A 1 95 ? 28.974 9.425 -35.056 1.00 57.56 95 PHE A O 1
ATOM 779 N N . ASN A 1 96 ? 27.370 7.989 -34.446 1.00 49.25 96 ASN A N 1
ATOM 780 C CA . ASN A 1 96 ? 26.727 8.915 -33.510 1.00 49.25 96 ASN A CA 1
ATOM 781 C C . ASN A 1 96 ? 27.129 8.522 -32.089 1.00 49.25 96 ASN A C 1
ATOM 783 O O . ASN A 1 96 ? 26.429 7.764 -31.418 1.00 49.25 96 ASN A O 1
ATOM 787 N N . PHE A 1 97 ? 28.240 9.092 -31.623 1.00 47.69 97 PHE A N 1
ATOM 788 C CA . PHE A 1 97 ? 28.649 9.136 -30.214 1.00 47.69 97 PHE A CA 1
ATOM 789 C C . PHE A 1 97 ? 27.704 10.081 -29.439 1.00 47.69 97 PHE A C 1
ATOM 791 O O . PHE A 1 97 ? 28.090 11.119 -28.910 1.00 47.69 97 PHE A O 1
ATOM 798 N N . GLY A 1 98 ? 26.405 9.792 -29.522 1.00 46.59 98 GLY A N 1
ATOM 799 C CA . GLY A 1 98 ? 25.317 10.675 -29.152 1.00 46.59 98 GLY A CA 1
ATOM 800 C C . GLY A 1 98 ? 24.648 10.187 -27.883 1.00 46.59 98 GLY A C 1
ATOM 801 O O . GLY A 1 98 ? 23.849 9.259 -27.902 1.00 46.59 98 GLY A O 1
ATOM 802 N N . TRP A 1 99 ? 24.933 10.899 -26.807 1.00 50.78 99 TRP A N 1
ATOM 803 C CA . TRP A 1 99 ? 24.251 11.052 -25.515 1.00 50.78 99 TRP A CA 1
ATOM 804 C C . TRP A 1 99 ? 22.721 11.290 -25.603 1.00 50.78 99 TRP A C 1
ATOM 806 O O . TRP A 1 99 ? 22.089 11.641 -24.608 1.00 50.78 99 TRP A O 1
ATOM 816 N N . GLU A 1 100 ? 22.119 11.132 -26.785 1.00 59.75 100 GLU A N 1
ATOM 817 C CA . GLU A 1 100 ? 20.700 11.325 -27.058 1.00 59.75 100 GLU A CA 1
ATOM 818 C C . GLU A 1 100 ? 19.886 10.180 -26.461 1.00 59.75 100 GLU A C 1
ATOM 820 O O . GLU A 1 100 ? 19.856 9.055 -26.970 1.00 59.75 100 GLU A O 1
ATOM 825 N N . LYS A 1 101 ? 19.199 10.499 -25.366 1.00 64.81 101 LYS A N 1
ATOM 826 C CA . LYS A 1 101 ? 18.169 9.650 -24.775 1.00 64.81 101 LYS A CA 1
ATOM 827 C C . LYS A 1 101 ? 16.978 9.594 -25.728 1.00 64.81 101 LYS A C 1
ATOM 829 O O . LYS A 1 101 ? 16.500 10.629 -26.183 1.00 64.81 101 LYS A O 1
ATOM 834 N N . GLN A 1 102 ? 16.484 8.392 -26.003 1.00 73.19 102 GLN A N 1
ATOM 835 C CA . GLN A 1 102 ? 15.188 8.229 -26.651 1.00 73.19 102 GLN A CA 1
ATOM 836 C C . GLN A 1 102 ? 14.112 8.246 -25.560 1.00 73.19 102 GLN A C 1
ATOM 838 O O . GLN A 1 102 ? 14.045 7.328 -24.741 1.00 73.19 102 GLN A O 1
ATOM 843 N N . GLU A 1 103 ? 13.286 9.290 -25.542 1.00 76.00 103 GLU A N 1
ATOM 844 C CA . GLU A 1 103 ? 12.088 9.320 -24.703 1.00 76.00 103 GLU A CA 1
ATOM 845 C C . GLU A 1 103 ? 10.956 8.552 -25.381 1.00 76.00 103 GLU A C 1
ATOM 847 O O . GLU A 1 103 ? 10.686 8.729 -26.571 1.00 76.00 103 GLU A O 1
ATOM 852 N N . VAL A 1 104 ? 10.292 7.682 -24.625 1.00 79.25 104 VAL A N 1
ATOM 853 C CA . VAL A 1 104 ? 9.155 6.900 -25.118 1.00 79.25 104 VAL A CA 1
ATOM 854 C C . VAL A 1 104 ? 7.937 7.194 -24.257 1.00 79.25 104 VAL A C 1
ATOM 856 O O . VAL A 1 104 ? 7.979 7.051 -23.035 1.00 79.25 104 VAL A O 1
ATOM 859 N N . LYS A 1 105 ? 6.833 7.579 -24.906 1.00 73.81 105 LYS A N 1
ATOM 860 C CA . LYS A 1 105 ? 5.521 7.658 -24.261 1.00 73.81 105 LYS A CA 1
ATOM 861 C C . LYS A 1 105 ? 4.928 6.258 -24.166 1.00 73.81 105 LYS A C 1
ATOM 863 O O . LYS A 1 105 ? 4.500 5.692 -25.170 1.00 73.81 105 LYS A O 1
ATOM 868 N N . LEU A 1 106 ? 4.899 5.719 -22.958 1.00 74.12 106 LEU A N 1
ATOM 869 C CA . LEU A 1 106 ? 4.167 4.512 -22.628 1.00 74.12 106 LEU A CA 1
ATOM 870 C C . LEU A 1 106 ? 2.674 4.777 -22.778 1.00 74.12 106 LEU A C 1
ATOM 872 O O . LEU A 1 106 ? 2.120 5.680 -22.151 1.00 74.12 106 LEU A O 1
ATOM 876 N N . LYS A 1 107 ? 2.017 3.954 -23.592 1.00 64.69 107 LYS A N 1
ATOM 877 C CA . LYS A 1 107 ? 0.568 3.787 -23.532 1.00 64.69 107 LYS A CA 1
ATOM 878 C C . LYS A 1 107 ? 0.294 2.699 -22.506 1.00 64.69 107 LYS A C 1
ATOM 880 O O . LYS A 1 107 ? 0.209 1.526 -22.855 1.00 64.69 107 LYS A O 1
ATOM 885 N N . LEU A 1 108 ? 0.252 3.084 -21.237 1.00 60.69 108 LEU A N 1
ATOM 886 C CA . LEU A 1 108 ? -0.332 2.208 -20.229 1.00 60.69 108 LEU A CA 1
ATOM 887 C C . LEU A 1 108 ? -1.836 2.097 -20.533 1.00 60.69 108 LEU A C 1
ATOM 889 O O . LEU A 1 108 ? -2.413 3.080 -21.016 1.00 60.69 108 LEU A O 1
ATOM 893 N N . PRO A 1 109 ? -2.470 0.930 -20.319 1.00 51.66 109 PRO A N 1
ATOM 894 C CA . PRO A 1 109 ? -3.926 0.853 -20.356 1.00 51.66 109 PRO A CA 1
ATOM 895 C C . PRO A 1 109 ? -4.495 1.950 -19.450 1.00 51.66 109 PRO A C 1
ATOM 897 O O . PRO A 1 109 ? -3.894 2.270 -18.424 1.00 51.66 109 PRO A O 1
ATOM 900 N N . ALA A 1 110 ? -5.603 2.576 -19.857 1.00 42.53 110 ALA A N 1
ATOM 901 C CA . ALA A 1 110 ? -6.296 3.526 -18.997 1.00 42.53 110 ALA A CA 1
ATOM 902 C C . ALA A 1 110 ? -6.652 2.783 -17.708 1.00 42.53 110 ALA A C 1
ATOM 904 O O . ALA A 1 110 ? -7.492 1.888 -17.724 1.00 42.53 110 ALA A O 1
ATOM 905 N N . ILE A 1 111 ? -5.947 3.099 -16.625 1.00 44.38 111 ILE A N 1
ATOM 906 C CA . ILE A 1 111 ? -6.207 2.516 -15.318 1.00 44.38 111 ILE A CA 1
ATOM 907 C C . ILE A 1 111 ? -7.456 3.238 -14.822 1.00 44.38 111 ILE A C 1
ATOM 909 O O . ILE A 1 111 ? -7.378 4.313 -14.231 1.00 44.38 111 ILE A O 1
ATOM 913 N N . THR A 1 112 ? -8.630 2.719 -15.175 1.00 34.16 112 THR A N 1
ATOM 914 C CA . THR A 1 112 ? -9.862 3.059 -14.468 1.00 34.16 112 THR A CA 1
ATOM 915 C C . THR A 1 112 ? -9.621 2.701 -13.010 1.00 34.16 112 THR A C 1
ATOM 917 O O . THR A 1 112 ? -9.365 1.544 -12.690 1.00 34.16 112 THR A O 1
ATOM 920 N N . GLY A 1 113 ? -9.579 3.725 -12.158 1.00 38.41 113 GLY A N 1
ATOM 921 C CA . GLY A 1 113 ? -9.297 3.570 -10.741 1.00 38.41 113 GLY A CA 1
ATOM 922 C C . GLY A 1 113 ? -10.221 2.551 -10.080 1.00 38.41 113 GLY A C 1
ATOM 923 O O . GLY A 1 113 ? -11.401 2.466 -10.411 1.00 38.41 113 GLY A O 1
ATOM 924 N N . GLY A 1 114 ? -9.662 1.830 -9.110 1.00 40.19 114 GLY A N 1
ATOM 925 C CA . GLY A 1 114 ? -10.414 0.976 -8.202 1.00 40.19 114 GLY A CA 1
ATOM 926 C C . GLY A 1 114 ? -10.774 -0.383 -8.784 1.00 40.19 114 GLY A C 1
ATOM 927 O O . GLY A 1 114 ? -11.945 -0.658 -9.008 1.00 40.19 114 GLY A O 1
ATOM 928 N N . GLU A 1 115 ? -9.795 -1.271 -8.927 1.00 35.94 115 GLU A N 1
ATOM 929 C CA . GLU A 1 115 ? -10.096 -2.693 -8.783 1.00 35.94 115 GLU A CA 1
ATOM 930 C C . GLU A 1 115 ? -9.574 -3.145 -7.424 1.00 35.94 115 GLU A C 1
ATOM 932 O O . GLU A 1 115 ? -8.377 -3.138 -7.131 1.00 35.94 115 GLU A O 1
ATOM 937 N N . THR A 1 116 ? -10.542 -3.427 -6.558 1.00 41.41 116 THR A N 1
ATOM 938 C CA . THR A 1 116 ? -10.387 -4.064 -5.260 1.00 41.41 116 THR A CA 1
ATOM 939 C C . THR A 1 116 ? -9.549 -5.339 -5.371 1.00 41.41 116 THR A C 1
ATOM 941 O O . THR A 1 116 ? -9.651 -6.042 -6.379 1.00 41.41 116 THR A O 1
ATOM 944 N N . PRO A 1 117 ? -8.754 -5.688 -4.341 1.00 38.47 117 PRO A N 1
ATOM 945 C CA . PRO A 1 117 ? -8.081 -6.980 -4.289 1.00 38.47 117 PRO A CA 1
ATOM 946 C C . PRO A 1 117 ? -9.095 -8.102 -4.548 1.00 38.47 117 PRO A C 1
ATOM 948 O O . PRO A 1 117 ? -10.123 -8.193 -3.873 1.00 38.47 117 PRO A O 1
ATOM 951 N N . VAL A 1 118 ? -8.834 -8.927 -5.564 1.00 38.34 118 VAL A N 1
ATOM 952 C CA . VAL A 1 118 ? -9.705 -10.040 -5.960 1.00 38.34 118 VAL A CA 1
ATOM 953 C C . VAL A 1 118 ? -9.880 -10.985 -4.767 1.00 38.34 118 VAL A C 1
ATOM 955 O O . VAL A 1 118 ? -8.945 -11.685 -4.389 1.00 38.34 118 VAL A O 1
ATOM 958 N N . GLY A 1 119 ? -11.086 -10.989 -4.187 1.00 43.72 119 GLY A N 1
ATOM 959 C CA . GLY A 1 119 ? -11.531 -11.930 -3.151 1.00 43.72 119 GLY A CA 1
ATOM 960 C C . GLY A 1 119 ? -12.366 -11.313 -2.017 1.00 43.72 119 GLY A C 1
ATOM 961 O O . GLY A 1 119 ? -13.141 -12.034 -1.397 1.00 43.72 119 GLY A O 1
ATOM 962 N N . LEU A 1 120 ? -12.318 -9.989 -1.817 1.00 54.16 120 LEU A N 1
ATOM 963 C CA . LEU A 1 120 ? -13.293 -9.246 -1.005 1.00 54.16 120 LEU A CA 1
ATOM 964 C C . LEU A 1 120 ? -14.044 -8.277 -1.909 1.00 54.16 120 LEU A C 1
ATOM 966 O O . LEU A 1 120 ? -13.494 -7.284 -2.386 1.00 54.16 120 LEU A O 1
ATOM 970 N N . ASN A 1 121 ? -15.301 -8.602 -2.193 1.00 56.88 121 ASN A N 1
ATOM 971 C CA . ASN A 1 121 ? -16.150 -7.741 -2.998 1.00 56.88 121 ASN A CA 1
ATOM 972 C C . ASN A 1 121 ? -16.511 -6.500 -2.163 1.00 56.88 121 ASN A C 1
ATOM 974 O O . ASN A 1 121 ? -17.004 -6.673 -1.045 1.00 56.88 121 ASN A O 1
ATOM 978 N N . PRO A 1 122 ? -16.332 -5.264 -2.663 1.00 59.38 122 PRO A N 1
ATOM 979 C CA . PRO A 1 122 ? -17.117 -4.143 -2.160 1.00 59.38 122 PRO A CA 1
ATOM 980 C C . PRO A 1 122 ? -18.578 -4.597 -2.055 1.00 59.38 122 PRO A C 1
ATOM 982 O O . PRO A 1 122 ? -19.085 -5.241 -2.970 1.00 59.38 122 PRO A O 1
ATOM 985 N N . GLU A 1 123 ? -19.223 -4.319 -0.927 1.00 70.94 123 GLU A N 1
ATOM 986 C CA . GLU A 1 123 ? -20.528 -4.836 -0.488 1.00 70.94 123 GLU A CA 1
ATOM 987 C C . GLU A 1 123 ? -20.541 -6.178 0.278 1.00 70.94 123 GLU A C 1
ATOM 989 O O . GLU A 1 123 ? -21.622 -6.628 0.661 1.00 70.94 123 GLU A O 1
ATOM 994 N N . SER A 1 124 ? -19.399 -6.811 0.580 1.00 76.44 124 SER A N 1
ATOM 995 C CA . SER A 1 124 ? -19.356 -7.957 1.508 1.00 76.44 124 SER A CA 1
ATOM 996 C C . SER A 1 124 ? -19.229 -7.523 2.972 1.00 76.44 124 SER A C 1
ATOM 998 O O . SER A 1 124 ? -18.605 -6.506 3.283 1.00 76.44 124 SER A O 1
ATOM 1000 N N . GLU A 1 125 ? -19.781 -8.312 3.899 1.00 83.12 125 GLU A N 1
ATOM 1001 C CA . GLU A 1 125 ? -19.474 -8.147 5.325 1.00 83.12 125 GLU A CA 1
ATOM 1002 C C . GLU A 1 125 ? -17.973 -8.344 5.565 1.00 83.12 125 GLU A C 1
ATOM 1004 O O . GLU A 1 125 ? -17.350 -9.234 4.982 1.00 83.12 125 GLU A O 1
ATOM 1009 N N . ALA A 1 126 ? -17.388 -7.491 6.403 1.00 88.56 126 ALA A N 1
ATOM 1010 C CA . ALA A 1 126 ? -15.990 -7.614 6.777 1.00 88.56 126 ALA A CA 1
ATOM 1011 C C . ALA A 1 126 ? -15.763 -8.886 7.629 1.00 88.56 126 ALA A C 1
ATOM 1013 O O . ALA A 1 126 ? -16.551 -9.123 8.555 1.00 88.56 126 ALA A O 1
ATOM 1014 N N . PRO A 1 127 ? -14.713 -9.692 7.351 1.00 88.19 127 PRO A N 1
ATOM 1015 C CA . PRO A 1 127 ? -14.393 -10.881 8.141 1.00 88.19 127 PRO A CA 1
ATOM 1016 C C . PRO A 1 127 ? -14.282 -10.563 9.635 1.00 88.19 127 PRO A C 1
ATOM 1018 O O . PRO A 1 127 ? -13.547 -9.669 10.045 1.00 88.19 127 PRO A O 1
ATOM 1021 N N . LEU A 1 128 ? -15.047 -11.266 10.470 1.00 86.31 128 LEU A N 1
ATOM 1022 C CA . LEU A 1 128 ? -15.049 -11.008 11.907 1.00 86.31 128 LEU A CA 1
ATOM 1023 C C . LEU A 1 128 ? -13.749 -11.502 12.542 1.00 86.31 128 LEU A C 1
ATOM 1025 O O . LEU A 1 128 ? -13.370 -12.653 12.363 1.00 86.31 128 LEU A O 1
ATOM 1029 N N . PHE A 1 129 ? -13.149 -10.675 13.394 1.00 90.00 129 PHE A N 1
ATOM 1030 C CA . PHE A 1 129 ? -12.015 -11.069 14.222 1.00 90.00 129 PHE A CA 1
ATOM 1031 C C . PHE A 1 129 ? -12.170 -10.571 15.661 1.00 90.00 129 PHE A C 1
ATOM 1033 O O . PHE A 1 129 ? -12.928 -9.638 15.955 1.00 90.00 129 PHE A O 1
ATOM 1040 N N . SER A 1 130 ? -11.399 -11.195 16.549 1.00 91.56 130 SER A N 1
ATOM 1041 C CA . SER A 1 130 ? -11.179 -10.751 17.920 1.00 91.56 130 SER A CA 1
ATOM 1042 C C . SER A 1 130 ? -9.701 -10.924 18.250 1.00 91.56 130 SER A C 1
ATOM 1044 O O . SER A 1 130 ? -9.219 -12.051 18.324 1.00 91.56 130 SER A O 1
ATOM 1046 N N . LEU A 1 131 ? -8.993 -9.816 18.449 1.00 91.75 131 LEU A N 1
ATOM 1047 C CA . LEU A 1 131 ? -7.544 -9.787 18.650 1.00 91.75 131 LEU A CA 1
ATOM 1048 C C . LEU A 1 131 ? -7.173 -8.986 19.907 1.00 91.75 131 LEU A C 1
ATOM 1050 O O . LEU A 1 131 ? -7.945 -8.128 20.351 1.00 91.75 131 LEU A O 1
ATOM 1054 N N . PRO A 1 132 ? -6.000 -9.244 20.509 1.00 89.81 132 PRO A N 1
ATOM 1055 C CA . PRO A 1 132 ? -5.468 -8.374 21.547 1.00 89.81 132 PRO A CA 1
ATOM 1056 C C . PRO A 1 132 ? -5.124 -6.991 20.976 1.00 89.81 132 PRO A C 1
ATOM 1058 O O . PRO A 1 132 ? -4.738 -6.849 19.819 1.00 89.81 132 PRO A O 1
ATOM 1061 N N . SER A 1 133 ? -5.245 -5.959 21.804 1.00 92.94 133 SER A N 1
ATOM 1062 C CA . SER A 1 133 ? -4.829 -4.592 21.493 1.00 92.94 133 SER A CA 1
ATOM 1063 C C . SER A 1 133 ? -4.180 -3.936 22.709 1.00 92.94 133 SER A C 1
ATOM 1065 O O . SER A 1 133 ? -4.250 -4.449 23.830 1.00 92.94 133 SER A O 1
ATOM 1067 N N . THR A 1 134 ? -3.594 -2.760 22.509 1.00 91.12 134 THR A N 1
ATOM 1068 C CA . THR A 1 134 ? -3.012 -1.942 23.586 1.00 91.12 134 THR A CA 1
ATOM 1069 C C . THR A 1 134 ? -4.027 -1.473 24.632 1.00 91.12 134 THR A C 1
ATOM 1071 O O . THR A 1 134 ? -3.629 -1.131 25.743 1.00 91.12 134 THR A O 1
ATOM 1074 N N . ALA A 1 135 ? -5.327 -1.513 24.319 1.00 88.75 135 ALA A N 1
ATOM 1075 C CA . ALA A 1 135 ? -6.423 -1.150 25.219 1.00 88.75 135 ALA A CA 1
ATOM 1076 C C . ALA A 1 135 ? -7.214 -2.367 25.754 1.00 88.75 135 ALA A C 1
ATOM 1078 O O . ALA A 1 135 ? -8.260 -2.198 26.379 1.00 88.75 135 ALA A O 1
ATOM 1079 N N . GLY A 1 136 ? -6.738 -3.597 25.520 1.00 90.19 136 GLY A N 1
ATOM 1080 C CA . GLY A 1 136 ? -7.441 -4.840 25.861 1.00 90.19 136 GLY A CA 1
ATOM 1081 C C . GLY A 1 136 ? -7.925 -5.602 24.625 1.00 90.19 136 GLY A C 1
ATOM 1082 O O . GLY A 1 136 ? -7.430 -5.388 23.523 1.00 90.19 136 GLY A O 1
ATOM 1083 N N . ALA A 1 137 ? -8.869 -6.529 24.786 1.00 91.62 137 ALA A N 1
ATOM 1084 C CA . ALA A 1 137 ? -9.409 -7.280 23.650 1.00 91.62 137 ALA A CA 1
ATOM 1085 C C . ALA A 1 137 ? -10.235 -6.367 22.727 1.00 91.62 137 ALA A C 1
ATOM 1087 O O . ALA A 1 137 ? -11.094 -5.621 23.197 1.00 91.62 137 ALA A O 1
ATOM 1088 N 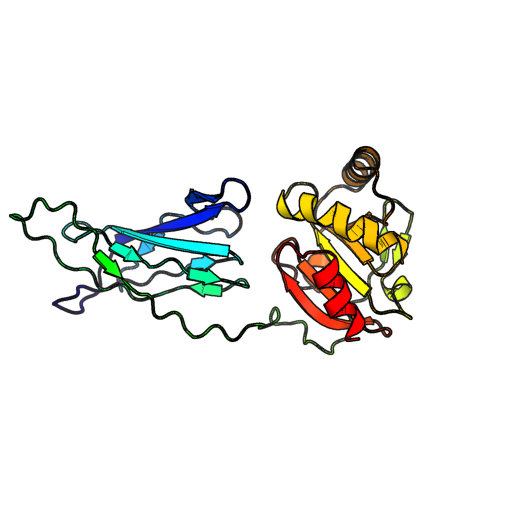N . PHE A 1 138 ? -9.999 -6.458 21.420 1.00 92.44 138 PHE A N 1
ATOM 1089 C CA . PHE A 1 138 ? -10.726 -5.714 20.398 1.00 92.44 138 PHE A CA 1
ATOM 1090 C C . PHE A 1 138 ? -11.458 -6.682 19.470 1.00 92.44 138 PHE A C 1
ATOM 1092 O O . PHE A 1 138 ? -10.853 -7.602 18.923 1.00 92.44 138 PHE A O 1
ATOM 1099 N N . ALA A 1 139 ? -12.751 -6.444 19.254 1.00 91.12 139 ALA A N 1
ATOM 1100 C CA . ALA A 1 139 ? -13.568 -7.190 18.303 1.00 91.12 139 ALA A CA 1
ATOM 1101 C C . ALA A 1 139 ? -14.093 -6.251 17.220 1.00 91.12 139 ALA A C 1
ATOM 1103 O O . ALA A 1 139 ? -14.576 -5.162 17.541 1.00 91.12 139 ALA A O 1
ATOM 1104 N N . LEU A 1 140 ? -14.083 -6.685 15.956 1.00 90.69 140 LEU A N 1
ATOM 1105 C CA . LEU A 1 140 ? -14.562 -5.871 14.829 1.00 90.69 140 LEU A CA 1
ATOM 1106 C C . LEU A 1 140 ? -15.991 -5.343 15.029 1.00 90.69 140 LEU A C 1
ATOM 1108 O O . LEU A 1 140 ? -16.318 -4.228 14.632 1.00 90.69 140 LEU A O 1
ATOM 1112 N N . THR A 1 141 ? -16.847 -6.122 15.692 1.00 89.12 141 THR A N 1
ATOM 1113 C CA . THR A 1 141 ? -18.236 -5.745 15.986 1.00 89.12 141 THR A CA 1
ATOM 1114 C C . THR A 1 141 ? -18.363 -4.467 16.816 1.00 89.12 141 THR A C 1
ATOM 1116 O O . THR A 1 141 ? -19.425 -3.852 16.788 1.00 89.12 141 THR A O 1
ATOM 1119 N N . SER A 1 142 ? -17.307 -4.051 17.524 1.00 88.94 142 SER A N 1
ATOM 1120 C CA . SER A 1 142 ? -17.260 -2.775 18.253 1.00 88.94 142 SER A CA 1
ATOM 1121 C C . SER A 1 142 ? -17.324 -1.542 17.342 1.00 88.94 142 SER A C 1
ATOM 1123 O O . SER A 1 142 ? -17.726 -0.479 17.805 1.00 88.94 142 SER A O 1
ATOM 1125 N N . LEU A 1 143 ? -17.000 -1.688 16.051 1.00 88.31 143 LEU A N 1
ATOM 1126 C CA . LEU A 1 143 ? -17.090 -0.614 15.054 1.00 88.31 143 LEU A CA 1
ATOM 1127 C C . LEU A 1 143 ? -18.497 -0.456 14.454 1.00 88.31 143 LEU A C 1
ATOM 1129 O O . LEU A 1 143 ? -18.743 0.470 13.685 1.00 88.31 143 LEU A O 1
ATOM 1133 N N . ARG A 1 144 ? -19.446 -1.345 14.781 1.00 88.25 144 ARG A N 1
ATOM 1134 C CA . ARG A 1 144 ? -20.824 -1.238 14.280 1.00 88.25 144 ARG A CA 1
ATOM 1135 C C . ARG A 1 144 ? -21.549 -0.035 14.886 1.00 88.25 144 ARG A C 1
ATOM 1137 O O . ARG A 1 144 ? -21.261 0.418 15.988 1.00 88.25 144 ARG A O 1
ATOM 1144 N N . GLY A 1 145 ? -22.552 0.452 14.161 1.00 89.50 145 GLY A N 1
ATOM 1145 C CA . GLY A 1 145 ? -23.375 1.604 14.539 1.00 89.50 145 GLY A CA 1
ATOM 1146 C C . GLY A 1 145 ? -22.912 2.927 13.929 1.00 89.50 145 GLY A C 1
ATOM 1147 O O . GLY A 1 145 ? -23.700 3.872 13.885 1.00 89.50 145 GLY A O 1
ATOM 1148 N N . LYS A 1 146 ? -21.691 2.984 13.385 1.00 89.88 146 LYS A N 1
ATOM 1149 C CA . LYS A 1 146 ? -21.129 4.168 12.727 1.00 89.88 146 LYS A CA 1
ATOM 1150 C C . LYS A 1 146 ? -20.181 3.789 11.584 1.00 89.88 146 LYS A C 1
ATOM 1152 O O . LYS A 1 146 ? -19.570 2.723 11.654 1.00 89.88 146 LYS A O 1
ATOM 1157 N N . PRO A 1 147 ? -20.071 4.620 10.534 1.00 93.62 147 PRO A N 1
ATOM 1158 C CA . PRO A 1 147 ? -19.082 4.403 9.488 1.00 93.62 147 PRO A CA 1
ATOM 1159 C C . PRO A 1 147 ? -17.685 4.433 10.098 1.00 93.62 147 PRO A C 1
ATOM 1161 O O . PRO A 1 147 ? -17.395 5.302 10.922 1.00 93.62 147 PRO A O 1
ATOM 1164 N N . SER A 1 148 ? -16.841 3.478 9.721 1.00 94.38 148 SER A N 1
ATOM 1165 C CA . SER A 1 148 ? -15.517 3.325 10.327 1.00 94.38 148 SER A CA 1
ATOM 1166 C C . SER A 1 148 ? -14.448 2.978 9.297 1.00 94.38 148 SER A C 1
ATOM 1168 O O . SER A 1 148 ? -14.740 2.360 8.275 1.00 94.38 148 SER A O 1
ATOM 1170 N N . VAL A 1 149 ? -13.195 3.337 9.577 1.00 94.94 149 VAL A N 1
ATOM 1171 C CA . VAL A 1 149 ? -12.022 2.921 8.801 1.00 94.94 149 VAL A CA 1
ATOM 1172 C C . VAL A 1 149 ? -11.190 1.913 9.595 1.00 94.94 149 VAL A C 1
ATOM 1174 O O . VAL A 1 149 ? -10.711 2.195 10.694 1.00 94.94 149 VAL A O 1
ATOM 1177 N N . LEU A 1 150 ? -11.002 0.724 9.031 1.00 95.06 150 LEU A N 1
ATOM 1178 C CA . LEU A 1 150 ? -10.101 -0.297 9.550 1.00 95.06 150 LEU A CA 1
ATOM 1179 C C . LEU A 1 150 ? -8.802 -0.268 8.747 1.00 95.06 150 LEU A C 1
ATOM 1181 O O . LEU A 1 150 ? -8.809 -0.513 7.543 1.00 95.06 150 LEU A O 1
ATOM 1185 N N . SER A 1 151 ? -7.693 0.043 9.407 1.00 95.69 151 SER A N 1
ATOM 1186 C CA . SER A 1 151 ? -6.405 0.259 8.750 1.00 95.69 151 SER A CA 1
ATOM 1187 C C . SER A 1 151 ? -5.406 -0.820 9.132 1.00 95.69 151 SER A C 1
ATOM 1189 O O . SER A 1 151 ? -5.126 -1.006 10.310 1.00 95.69 151 SER A O 1
ATOM 1191 N N . PHE A 1 152 ? -4.835 -1.491 8.142 1.00 94.94 152 PHE A N 1
ATOM 1192 C CA . PHE A 1 152 ? -3.735 -2.432 8.300 1.00 94.94 152 PHE A CA 1
ATOM 1193 C C . PHE A 1 152 ? -2.420 -1.701 8.071 1.00 94.94 152 PHE A C 1
ATOM 1195 O O . PHE A 1 152 ? -2.215 -1.103 7.012 1.00 94.94 152 PHE A O 1
ATOM 1202 N N . LEU A 1 153 ? -1.537 -1.750 9.063 1.00 93.19 153 LEU A N 1
ATOM 1203 C CA . LEU A 1 153 ? -0.300 -0.980 9.149 1.00 93.19 153 LEU A CA 1
ATOM 1204 C C . LEU A 1 153 ? 0.855 -1.874 9.633 1.00 93.19 153 LEU A C 1
ATOM 1206 O O . LEU A 1 153 ? 0.645 -3.000 10.084 1.00 93.19 153 LEU A O 1
ATOM 1210 N N . SER A 1 154 ? 2.082 -1.355 9.598 1.00 85.62 154 SER A N 1
ATOM 1211 C CA . SER A 1 154 ? 3.233 -1.955 10.284 1.00 85.62 154 SER A CA 1
ATOM 1212 C C . SER A 1 154 ? 4.008 -0.944 11.125 1.00 85.62 154 SER A C 1
ATOM 1214 O O . SER A 1 154 ? 4.030 0.248 10.818 1.00 85.62 154 SER A O 1
ATOM 1216 N N . SER A 1 155 ? 4.700 -1.404 12.176 1.00 80.62 155 SER A N 1
ATOM 1217 C CA . SER A 1 155 ? 5.493 -0.510 13.036 1.00 80.62 155 SER A CA 1
ATOM 1218 C C . SER A 1 155 ? 6.834 -0.090 12.412 1.00 80.62 155 SER A C 1
ATOM 1220 O O . SER A 1 155 ? 7.616 0.614 13.050 1.00 80.62 155 SER A O 1
ATOM 1222 N N . TRP A 1 156 ? 7.169 -0.607 11.229 1.00 75.62 156 TRP A N 1
ATOM 1223 C CA . TRP A 1 156 ? 8.490 -0.486 10.604 1.00 75.62 156 TRP A CA 1
ATOM 1224 C C . TRP A 1 156 ? 8.454 0.193 9.230 1.00 75.62 156 TRP A C 1
ATOM 1226 O O . TRP A 1 156 ? 9.506 0.550 8.704 1.00 75.62 156 TRP A O 1
ATOM 1236 N N . SER A 1 157 ? 7.267 0.397 8.648 1.00 74.31 157 SER A N 1
ATOM 1237 C CA . SER A 1 157 ? 7.106 1.125 7.387 1.00 74.31 157 SER A CA 1
ATOM 1238 C C . SER A 1 157 ? 6.928 2.624 7.648 1.00 74.31 157 SER A C 1
ATOM 1240 O O . SER A 1 157 ? 6.000 2.992 8.373 1.00 74.31 157 SER A O 1
ATOM 1242 N N . PRO A 1 158 ? 7.728 3.512 7.024 1.00 73.88 158 PRO A N 1
ATOM 1243 C CA . PRO A 1 158 ? 7.553 4.960 7.149 1.00 73.88 158 PRO A CA 1
ATOM 1244 C C . PRO A 1 158 ? 6.132 5.432 6.814 1.00 73.88 158 PRO A C 1
ATOM 1246 O O . PRO A 1 158 ? 5.570 6.234 7.549 1.00 73.88 158 PRO A O 1
ATOM 1249 N N . ALA A 1 159 ? 5.518 4.869 5.768 1.00 70.81 159 ALA A N 1
ATOM 1250 C CA . ALA A 1 159 ? 4.152 5.206 5.363 1.00 70.81 159 ALA A CA 1
ATOM 1251 C C . ALA A 1 159 ? 3.108 4.805 6.422 1.00 70.81 159 ALA A C 1
ATOM 1253 O O . ALA A 1 159 ? 2.137 5.516 6.650 1.00 70.81 159 ALA A O 1
ATOM 1254 N N . SER A 1 160 ? 3.309 3.672 7.103 1.00 84.94 160 SER A N 1
ATOM 1255 C CA . SER A 1 160 ? 2.431 3.259 8.205 1.00 84.94 160 SER A CA 1
ATOM 1256 C C . SER A 1 160 ? 2.606 4.138 9.444 1.00 84.94 160 SER A C 1
ATOM 1258 O O . SER A 1 160 ? 1.621 4.481 10.093 1.00 84.94 160 SER A O 1
ATOM 1260 N N . ILE A 1 161 ? 3.843 4.540 9.746 1.00 84.31 161 ILE A N 1
ATOM 1261 C CA . ILE A 1 161 ? 4.149 5.453 10.855 1.00 84.31 161 ILE A CA 1
ATOM 1262 C C . ILE A 1 161 ? 3.542 6.842 10.603 1.00 84.31 161 ILE A C 1
ATOM 1264 O O . ILE A 1 161 ? 3.009 7.442 11.531 1.00 84.31 161 ILE A O 1
ATOM 1268 N N . GLU A 1 162 ? 3.567 7.332 9.361 1.00 84.44 162 GLU A N 1
ATOM 1269 C CA . GLU A 1 162 ? 2.932 8.596 8.956 1.00 84.44 162 GLU A CA 1
ATOM 1270 C C . GLU A 1 162 ? 1.402 8.563 9.102 1.00 84.44 162 GLU A C 1
ATOM 1272 O O . GLU A 1 162 ? 0.789 9.552 9.499 1.00 84.44 162 GLU A O 1
ATOM 1277 N N . GLN A 1 163 ? 0.782 7.416 8.831 1.00 90.12 163 GLN A N 1
ATOM 1278 C CA . GLN A 1 163 ? -0.668 7.254 8.887 1.00 90.12 163 GLN A CA 1
ATOM 1279 C C . GLN A 1 163 ? -1.230 7.202 10.318 1.00 90.12 163 GLN A C 1
ATOM 1281 O O . GLN A 1 163 ? -2.378 7.588 10.548 1.00 90.12 163 GLN A O 1
ATOM 1286 N N . LEU A 1 164 ? -0.447 6.707 11.283 1.00 92.38 164 LEU A N 1
ATOM 1287 C CA . LEU A 1 164 ? -0.900 6.472 12.658 1.00 92.38 164 LEU A CA 1
ATOM 1288 C C . LE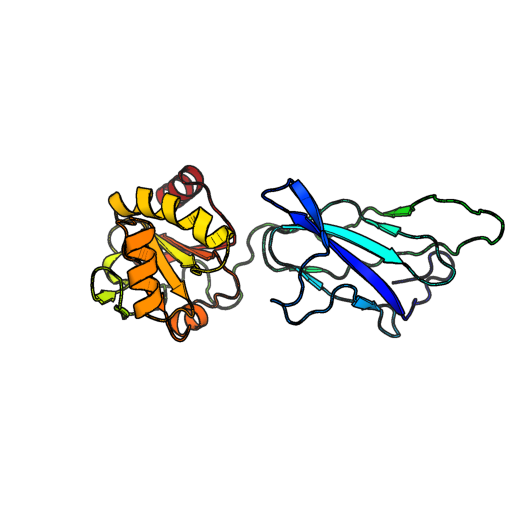U A 1 164 ? -1.423 7.731 13.371 1.00 92.38 164 LEU A C 1
ATOM 1290 O O . LEU A 1 164 ? -2.539 7.660 13.878 1.00 92.38 164 LEU A O 1
ATOM 1294 N N . PRO A 1 165 ? -0.713 8.879 13.390 1.00 91.88 165 PRO A N 1
ATOM 1295 C CA . PRO A 1 165 ? -1.221 10.104 14.015 1.00 91.88 165 PRO A CA 1
ATOM 1296 C C . PRO A 1 165 ? -2.559 10.579 13.434 1.00 91.88 165 PRO A C 1
ATOM 1298 O O . PRO A 1 165 ? -3.420 11.048 14.170 1.00 91.88 165 PRO A O 1
ATOM 1301 N N . ILE A 1 166 ? -2.757 10.416 12.122 1.00 92.25 166 ILE A N 1
ATOM 1302 C CA . ILE A 1 166 ? -3.997 10.802 11.433 1.00 92.25 166 ILE A CA 1
ATOM 1303 C C . ILE A 1 166 ? -5.156 9.920 11.908 1.00 92.25 166 ILE A C 1
ATOM 1305 O O . ILE A 1 166 ? -6.253 10.399 12.190 1.00 92.25 166 ILE A O 1
ATOM 1309 N N . LEU A 1 167 ? -4.915 8.611 12.009 1.00 93.19 167 LEU A N 1
ATOM 1310 C CA . LEU A 1 167 ? -5.910 7.671 12.515 1.00 93.19 167 LEU A CA 1
ATOM 1311 C C . LEU A 1 167 ? -6.184 7.872 14.003 1.00 93.19 167 LEU A C 1
ATOM 1313 O O . LEU A 1 167 ? -7.317 7.649 14.420 1.00 93.19 167 LEU A O 1
ATOM 1317 N N . ASP A 1 168 ? -5.178 8.272 14.781 1.00 91.69 168 ASP A N 1
ATOM 1318 C CA . ASP A 1 168 ? -5.288 8.540 16.215 1.00 91.69 168 ASP A CA 1
ATOM 1319 C C . ASP A 1 168 ? -6.227 9.714 16.497 1.00 91.69 168 ASP A C 1
ATOM 1321 O O . ASP A 1 168 ? -7.152 9.599 17.302 1.00 91.69 168 ASP A O 1
ATOM 1325 N N . GLU A 1 169 ? -6.065 10.804 15.742 1.00 88.62 169 GLU A N 1
ATOM 1326 C CA . GLU A 1 169 ? -6.953 11.964 15.806 1.00 88.62 169 GLU A CA 1
ATOM 1327 C C . GLU A 1 169 ? -8.412 11.560 15.526 1.00 88.62 169 GLU A C 1
ATOM 1329 O O . GLU A 1 169 ? -9.311 11.890 16.300 1.00 88.62 169 GLU A O 1
ATOM 1334 N N . LEU A 1 170 ? -8.643 10.748 14.489 1.00 83.81 170 LEU A N 1
ATOM 1335 C CA . LEU A 1 170 ? -9.968 10.206 14.147 1.00 83.81 170 LEU A CA 1
ATOM 1336 C C . LEU A 1 170 ? -10.488 9.174 15.163 1.00 83.81 170 LEU A C 1
ATOM 1338 O O . LEU A 1 170 ? -11.698 9.002 15.334 1.00 83.81 170 LEU A O 1
ATOM 1342 N N . GLY A 1 171 ? -9.581 8.470 15.838 1.00 73.50 171 GLY A N 1
ATOM 1343 C CA . GLY A 1 171 ? -9.890 7.441 16.828 1.00 73.50 171 GLY A CA 1
ATOM 1344 C C . GLY A 1 171 ? -10.563 8.015 18.066 1.00 73.50 171 GLY A C 1
ATOM 1345 O O . GLY A 1 171 ? -11.361 7.327 18.700 1.00 73.50 171 GLY A O 1
ATOM 1346 N N . SER A 1 172 ? -10.341 9.299 18.356 1.00 70.25 172 SER A N 1
ATOM 1347 C CA . SER A 1 172 ? -11.055 10.025 19.412 1.00 70.25 172 SER A CA 1
ATOM 1348 C C . SER A 1 172 ? -12.571 10.123 19.160 1.00 70.25 172 SER A C 1
ATOM 1350 O O . SER A 1 172 ? -13.362 10.102 20.103 1.00 70.25 172 SER A O 1
ATOM 1352 N N . GLU A 1 173 ? -12.997 10.117 17.893 1.00 71.31 173 GLU A N 1
ATOM 1353 C CA . GLU A 1 173 ? -14.407 10.023 17.475 1.00 71.31 173 GLU A CA 1
ATOM 1354 C C . GLU A 1 173 ? -14.891 8.552 17.419 1.00 71.31 173 GLU A C 1
ATOM 1356 O O . GLU A 1 173 ? -16.077 8.238 17.258 1.00 71.31 173 GLU A O 1
ATOM 1361 N N . GLY A 1 174 ? -13.951 7.616 17.586 1.00 72.56 174 GLY A N 1
ATOM 1362 C CA . GLY A 1 174 ? -14.108 6.167 17.581 1.00 72.56 174 GLY A CA 1
ATOM 1363 C C . GLY A 1 174 ? -14.423 5.572 16.210 1.00 72.56 174 GLY A C 1
ATOM 1364 O O . GLY A 1 174 ? -14.955 4.468 16.162 1.00 72.56 174 GLY A O 1
ATOM 1365 N N . ASN A 1 175 ? -14.162 6.297 15.124 1.00 84.31 175 ASN A N 1
ATOM 1366 C CA . ASN A 1 175 ? -14.470 5.874 13.752 1.00 84.31 175 ASN A CA 1
ATOM 1367 C C . ASN A 1 175 ? -13.263 5.215 13.064 1.00 84.31 175 ASN A C 1
ATOM 1369 O O . ASN A 1 175 ? -13.285 4.990 11.857 1.00 84.31 175 ASN A O 1
ATOM 1373 N N . SER A 1 176 ? -12.187 4.928 13.797 1.00 91.12 176 SER A N 1
ATOM 1374 C CA . SER A 1 176 ? -10.971 4.326 13.254 1.00 91.12 176 SER A CA 1
ATOM 1375 C C . SER A 1 176 ? -10.454 3.197 14.144 1.00 91.12 176 SER A C 1
ATOM 1377 O O . SER A 1 176 ? -10.645 3.186 15.361 1.00 91.12 176 SER A O 1
ATOM 1379 N N . ALA A 1 177 ? -9.789 2.234 13.514 1.00 92.50 177 ALA A N 1
ATOM 1380 C CA . ALA A 1 177 ? -9.036 1.183 14.179 1.00 92.50 177 ALA A CA 1
ATOM 1381 C C . ALA A 1 177 ? -7.771 0.864 13.375 1.00 92.50 177 ALA A C 1
ATOM 1383 O O . ALA A 1 177 ? -7.806 0.839 12.141 1.00 92.50 177 ALA A O 1
ATOM 1384 N N . ALA A 1 178 ? -6.663 0.610 14.072 1.00 95.12 178 ALA A N 1
ATOM 1385 C CA . ALA A 1 178 ? -5.378 0.282 13.468 1.00 95.12 178 ALA A CA 1
ATOM 1386 C C . ALA A 1 178 ? -4.950 -1.136 13.864 1.00 95.12 178 ALA A C 1
ATOM 1388 O O . ALA A 1 178 ? -4.778 -1.425 15.044 1.00 95.12 178 ALA A O 1
ATOM 1389 N N . ILE A 1 179 ? -4.762 -2.006 12.875 1.00 95.19 179 ILE A N 1
ATOM 1390 C CA . ILE A 1 179 ? -4.192 -3.345 13.021 1.00 95.19 179 ILE A CA 1
ATOM 1391 C C . ILE A 1 179 ? -2.719 -3.278 12.625 1.00 95.19 179 ILE A C 1
ATOM 1393 O O . ILE A 1 179 ? -2.399 -2.953 11.482 1.00 95.19 179 ILE A O 1
ATOM 1397 N N . LEU A 1 180 ? -1.824 -3.587 13.562 1.00 93.44 180 LEU A N 1
ATOM 1398 C CA . LEU A 1 180 ? -0.401 -3.751 13.294 1.00 93.44 180 LEU A CA 1
ATOM 1399 C C . LEU A 1 180 ? -0.107 -5.218 12.984 1.00 93.44 180 LEU A C 1
ATOM 1401 O O . LEU A 1 180 ? -0.336 -6.097 13.815 1.00 93.44 180 LEU A O 1
ATOM 1405 N N . VAL A 1 181 ? 0.399 -5.453 11.776 1.00 87.31 181 VAL A N 1
ATOM 1406 C CA . VAL A 1 181 ? 0.604 -6.788 11.209 1.00 87.31 181 VAL A CA 1
ATOM 1407 C C . VAL A 1 181 ? 2.041 -7.262 11.441 1.00 87.31 181 VAL A C 1
ATOM 1409 O O . VAL A 1 181 ? 2.988 -6.502 11.226 1.00 87.31 181 VAL A O 1
ATOM 1412 N N . GLN A 1 182 ? 2.201 -8.533 11.828 1.00 73.25 182 GLN A N 1
ATOM 1413 C CA . GLN A 1 182 ? 3.488 -9.240 11.952 1.00 73.25 182 GLN A CA 1
ATOM 1414 C C . GLN A 1 182 ? 4.491 -8.603 12.932 1.00 73.25 182 GLN A C 1
ATOM 1416 O O . GLN A 1 182 ? 5.709 -8.731 12.783 1.00 73.25 182 GLN A O 1
ATOM 1421 N N . ASP A 1 183 ? 3.985 -7.943 13.972 1.00 72.00 183 ASP A N 1
ATOM 1422 C CA . ASP A 1 183 ? 4.782 -7.440 15.087 1.00 72.00 183 ASP A CA 1
ATOM 1423 C C . ASP A 1 183 ? 4.379 -8.136 16.394 1.00 72.00 183 ASP A C 1
ATOM 1425 O O . ASP A 1 183 ? 3.204 -8.383 16.658 1.00 72.00 183 ASP A O 1
ATOM 1429 N N . LYS A 1 184 ? 5.368 -8.437 17.246 1.00 76.25 184 LYS A N 1
ATOM 1430 C CA . LYS A 1 184 ? 5.109 -9.052 18.556 1.00 76.25 184 LYS A CA 1
ATOM 1431 C C . LYS A 1 184 ? 4.296 -8.118 19.442 1.00 76.25 184 LYS A C 1
ATOM 1433 O O . LYS A 1 184 ? 4.635 -6.938 19.567 1.00 76.25 184 LYS A O 1
ATOM 1438 N N . SER A 1 185 ? 3.343 -8.677 20.183 1.00 80.00 185 SER A N 1
ATOM 1439 C CA . SER A 1 185 ? 2.492 -7.931 21.122 1.00 80.00 185 SER A CA 1
ATOM 1440 C C . SER A 1 185 ? 3.279 -7.018 22.080 1.00 80.00 185 SER A C 1
ATOM 1442 O O . SER A 1 185 ? 2.921 -5.858 22.288 1.00 80.00 185 SER A O 1
ATOM 1444 N N . SER A 1 186 ? 4.408 -7.495 22.617 1.00 81.06 186 SER A N 1
ATOM 1445 C CA . SER A 1 186 ? 5.267 -6.709 23.517 1.00 81.0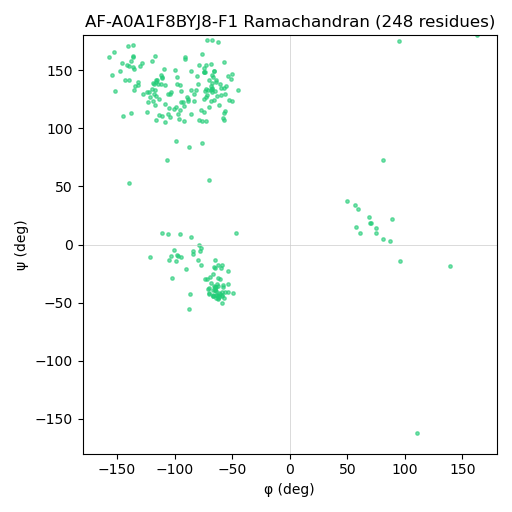6 186 SER A CA 1
ATOM 1446 C C . SER A 1 186 ? 5.928 -5.506 22.838 1.00 81.06 186 SER A C 1
ATOM 1448 O O . SER A 1 186 ? 6.073 -4.454 23.458 1.00 81.06 186 SER A O 1
ATOM 1450 N N . LYS A 1 187 ? 6.300 -5.634 21.560 1.00 83.81 187 LYS A N 1
ATOM 1451 C CA . LYS A 1 187 ? 6.885 -4.545 20.769 1.00 83.81 187 LYS A CA 1
ATOM 1452 C C . LYS A 1 187 ? 5.837 -3.475 20.472 1.00 83.81 187 LYS A C 1
ATOM 1454 O O . LYS A 1 187 ? 6.136 -2.293 20.609 1.00 83.81 187 LYS A O 1
ATOM 1459 N N . ILE A 1 188 ? 4.617 -3.884 20.124 1.00 85.00 188 ILE A N 1
ATOM 1460 C CA . ILE A 1 188 ? 3.514 -2.962 19.821 1.00 85.00 188 ILE A CA 1
ATOM 1461 C C . ILE A 1 188 ? 3.115 -2.158 21.059 1.00 85.00 188 ILE A C 1
ATOM 1463 O O . ILE A 1 188 ? 2.889 -0.957 20.952 1.00 85.00 188 ILE A O 1
ATOM 1467 N N . PHE A 1 189 ? 3.099 -2.777 22.242 1.00 84.19 189 PHE A N 1
ATOM 1468 C CA . PHE A 1 189 ? 2.785 -2.065 23.482 1.00 84.19 189 PHE A CA 1
ATOM 1469 C C . PHE A 1 189 ? 3.796 -0.948 23.787 1.00 84.19 189 PHE A C 1
ATOM 1471 O O . PHE A 1 189 ? 3.410 0.186 24.069 1.00 84.19 189 PHE A O 1
ATOM 1478 N N . VAL A 1 190 ? 5.095 -1.242 23.662 1.00 84.56 190 VAL A N 1
ATOM 1479 C CA . VAL A 1 190 ? 6.159 -0.236 23.827 1.00 84.56 190 VAL A CA 1
ATOM 1480 C C . VAL A 1 190 ? 6.062 0.843 22.747 1.00 84.56 190 VAL A C 1
ATOM 1482 O O . VAL A 1 190 ? 6.171 2.029 23.050 1.00 84.56 190 VAL A O 1
ATOM 1485 N N . PHE A 1 191 ? 5.821 0.445 21.497 1.00 86.44 191 PHE A N 1
ATOM 1486 C CA . PHE A 1 191 ? 5.655 1.362 20.371 1.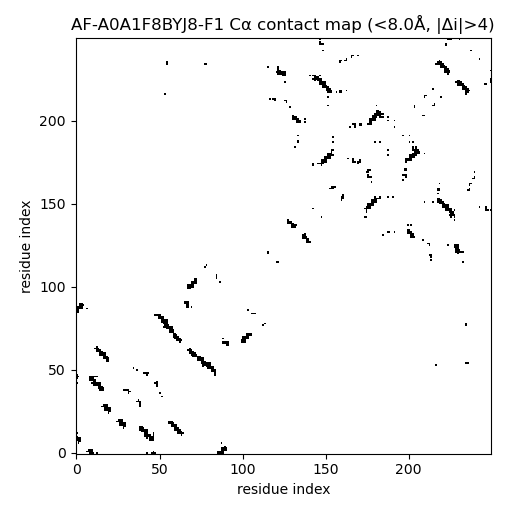00 86.44 191 PHE A CA 1
ATOM 1487 C C . PHE A 1 191 ? 4.491 2.337 20.592 1.00 86.44 191 PHE A C 1
ATOM 1489 O O . PHE A 1 191 ? 4.660 3.541 20.410 1.00 86.44 191 PHE A O 1
ATOM 1496 N N . ALA A 1 192 ? 3.346 1.843 21.066 1.00 86.94 192 ALA A N 1
ATOM 1497 C CA . ALA A 1 192 ? 2.189 2.670 21.387 1.00 86.94 192 ALA A CA 1
ATOM 1498 C C . ALA A 1 192 ? 2.490 3.677 22.499 1.00 86.94 192 ALA A C 1
ATOM 1500 O O . ALA A 1 192 ? 2.172 4.858 22.372 1.00 86.94 192 ALA A O 1
ATOM 1501 N N . GLN A 1 193 ? 3.161 3.222 23.560 1.00 85.56 193 GLN A N 1
ATOM 1502 C CA . GLN A 1 193 ? 3.541 4.073 24.683 1.00 85.56 193 GLN A CA 1
ATOM 1503 C C . GLN A 1 193 ? 4.521 5.176 24.264 1.00 85.56 193 GLN A C 1
ATOM 1505 O O . GLN A 1 193 ? 4.394 6.311 24.715 1.00 85.56 193 GLN A O 1
ATOM 1510 N N . MET A 1 194 ? 5.488 4.861 23.398 1.00 84.06 194 MET A N 1
ATOM 1511 C CA . MET A 1 194 ? 6.439 5.845 22.873 1.00 84.06 194 MET A CA 1
ATOM 1512 C C . MET A 1 194 ? 5.789 6.845 21.914 1.00 84.06 194 MET A C 1
ATOM 1514 O O . MET A 1 194 ? 6.170 8.012 21.914 1.00 84.06 194 MET A O 1
ATOM 1518 N N . GLY A 1 195 ? 4.837 6.388 21.095 1.00 84.62 195 GLY A N 1
ATOM 1519 C CA . GLY A 1 195 ? 4.109 7.229 20.145 1.00 84.62 195 GLY A CA 1
ATOM 1520 C C . GLY A 1 195 ? 3.025 8.098 20.783 1.00 84.62 195 GLY A C 1
ATOM 1521 O O . GLY A 1 195 ? 2.600 9.071 20.171 1.00 84.62 195 GLY A O 1
ATOM 1522 N N . GLY A 1 196 ? 2.598 7.777 22.009 1.00 88.81 196 GLY A N 1
ATOM 1523 C CA . GLY A 1 196 ? 1.549 8.517 22.713 1.00 88.81 196 GLY A CA 1
ATOM 1524 C C . GLY A 1 196 ? 0.161 8.355 22.091 1.00 88.81 196 GLY A C 1
ATOM 1525 O O . GLY A 1 196 ? -0.677 9.232 22.273 1.00 88.81 196 GLY A O 1
ATOM 1526 N N . TYR A 1 197 ? -0.073 7.262 2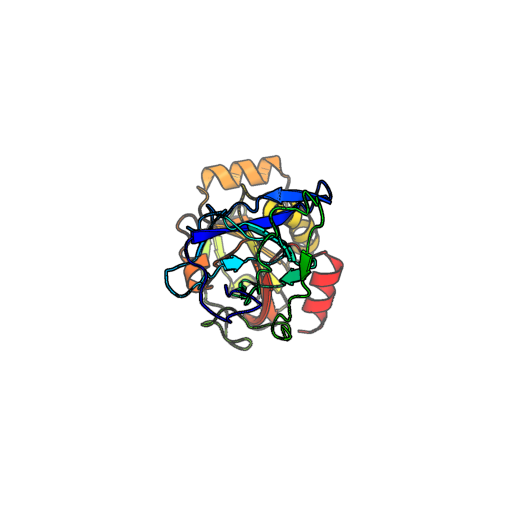1.359 1.00 87.38 197 TYR A N 1
ATOM 1527 C CA . TYR A 1 197 ? -1.324 7.036 20.639 1.00 87.38 197 TYR A CA 1
ATOM 1528 C C . TYR A 1 197 ? -2.475 6.684 21.593 1.00 87.38 197 TYR A C 1
ATOM 1530 O O . TYR A 1 197 ? -2.332 5.816 22.459 1.00 87.38 197 TYR A O 1
ATOM 1538 N N . GLY A 1 198 ? -3.617 7.349 21.419 1.00 83.56 198 GLY A N 1
ATOM 1539 C CA . GLY A 1 198 ? -4.851 7.124 22.173 1.00 83.56 198 GLY A CA 1
ATOM 1540 C C . GLY A 1 198 ? -5.790 6.081 21.557 1.00 83.56 198 GLY A C 1
ATOM 1541 O O . GLY A 1 198 ? -6.619 5.515 22.273 1.00 83.56 198 GLY A O 1
ATOM 1542 N N . LEU A 1 199 ? -5.671 5.796 20.257 1.00 88.38 199 LEU A N 1
ATOM 1543 C CA . LEU A 1 199 ? -6.457 4.767 19.583 1.00 88.38 199 LEU A CA 1
ATOM 1544 C C . LEU A 1 199 ? -5.968 3.350 19.943 1.00 88.38 199 LEU A C 1
ATOM 1546 O O . LEU A 1 199 ? -4.768 3.126 20.139 1.00 88.38 199 LEU A O 1
ATOM 1550 N N . PRO A 1 200 ? -6.866 2.349 19.976 1.00 85.50 200 PRO A N 1
ATOM 1551 C CA . PRO A 1 200 ? -6.458 0.958 20.129 1.00 85.50 200 PRO A CA 1
ATOM 1552 C C . PRO A 1 200 ? -5.559 0.514 18.966 1.00 85.50 200 PRO A C 1
ATOM 1554 O O . PRO A 1 200 ? -5.993 0.504 17.811 1.00 85.50 200 PRO A O 1
ATOM 1557 N N . LEU A 1 201 ? -4.325 0.097 19.274 1.00 93.12 201 LEU A N 1
ATOM 1558 C CA . LEU A 1 201 ? -3.462 -0.604 18.320 1.00 93.12 201 LEU A CA 1
ATOM 1559 C C . LEU A 1 201 ? -3.689 -2.104 18.481 1.00 93.12 201 LEU A C 1
ATOM 1561 O O . LEU A 1 201 ? -3.285 -2.703 19.480 1.00 93.12 201 LEU A O 1
ATOM 1565 N N . ILE A 1 202 ? -4.386 -2.688 17.515 1.00 94.69 202 ILE A N 1
ATOM 1566 C CA . ILE A 1 202 ? -4.739 -4.104 17.451 1.00 94.69 202 ILE A CA 1
ATOM 1567 C C . ILE A 1 202 ? -3.525 -4.882 16.947 1.00 94.69 202 ILE A C 1
ATOM 1569 O O . ILE A 1 202 ? -2.837 -4.440 16.030 1.00 94.69 202 ILE A O 1
ATOM 1573 N N . VAL A 1 203 ? -3.257 -6.034 17.547 1.00 92.62 203 VAL A N 1
ATOM 1574 C CA . VAL A 1 203 ? -2.079 -6.848 17.258 1.00 92.62 203 VAL A CA 1
ATOM 1575 C C . VAL A 1 203 ? -2.472 -8.070 16.436 1.00 92.62 203 VAL A C 1
ATOM 1577 O O . VAL A 1 203 ? -3.126 -8.975 16.952 1.00 92.62 203 VAL A O 1
ATOM 1580 N N . ASP A 1 204 ? -2.028 -8.111 15.182 1.00 88.75 204 ASP A N 1
ATOM 1581 C CA . ASP A 1 204 ? -2.128 -9.272 14.292 1.00 88.75 204 ASP A CA 1
ATOM 1582 C C . ASP A 1 204 ? -0.737 -9.909 14.146 1.00 88.75 204 ASP A C 1
ATOM 1584 O O . ASP A 1 204 ? -0.034 -9.730 13.149 1.00 88.75 204 ASP A O 1
ATOM 1588 N N . GLU A 1 205 ? -0.290 -10.571 15.219 1.00 82.81 205 GLU A N 1
ATOM 1589 C CA . GLU A 1 205 ? 1.093 -11.050 15.378 1.00 82.81 205 GLU A CA 1
ATOM 1590 C C . GLU A 1 205 ? 1.489 -12.098 14.324 1.00 82.81 205 GLU A C 1
ATOM 1592 O O . GLU A 1 205 ? 2.639 -12.122 13.885 1.00 82.81 205 GLU A O 1
ATOM 1597 N N . ASP A 1 206 ? 0.546 -12.937 13.892 1.00 76.50 206 ASP A N 1
ATOM 1598 C CA . ASP A 1 206 ? 0.757 -13.984 12.887 1.00 76.50 206 ASP A CA 1
ATOM 1599 C C . ASP A 1 206 ? 0.320 -13.575 11.469 1.00 76.50 206 ASP A C 1
ATOM 1601 O O . ASP A 1 206 ? 0.652 -14.262 10.500 1.00 76.50 206 ASP A O 1
ATOM 1605 N N . GLY A 1 207 ? -0.355 -12.431 11.325 1.00 77.69 207 GLY A N 1
ATOM 1606 C CA . GLY A 1 207 ? -0.864 -11.946 10.046 1.00 77.69 207 GLY A CA 1
ATOM 1607 C C . GLY A 1 207 ? -2.109 -12.689 9.559 1.00 77.69 207 GLY A C 1
ATOM 1608 O O . GLY A 1 207 ? -2.442 -12.580 8.376 1.00 77.69 207 GLY A O 1
ATOM 1609 N N . THR A 1 208 ? -2.776 -13.470 10.417 1.00 77.56 208 THR A N 1
ATOM 1610 C CA . THR A 1 208 ? -3.954 -14.258 10.029 1.00 77.56 208 THR A CA 1
ATOM 1611 C C . THR A 1 208 ? -5.096 -13.349 9.594 1.00 77.56 208 THR A C 1
ATOM 1613 O O . THR A 1 208 ? -5.715 -13.595 8.558 1.00 77.56 208 THR A O 1
ATOM 1616 N N . VAL A 1 209 ? -5.346 -12.258 10.327 1.00 85.31 209 VAL A N 1
ATOM 1617 C CA . VAL A 1 209 ? -6.426 -11.324 9.973 1.00 85.31 209 VAL A CA 1
ATOM 1618 C C . VAL A 1 209 ? -6.070 -10.556 8.704 1.00 85.31 209 VAL A C 1
ATOM 1620 O O . VAL A 1 209 ? -6.903 -10.430 7.812 1.00 85.31 209 VAL A O 1
ATOM 1623 N N . ALA A 1 210 ? -4.826 -10.104 8.557 1.00 83.69 210 ALA A N 1
ATOM 1624 C CA . ALA A 1 210 ? -4.353 -9.497 7.317 1.00 83.69 210 ALA A CA 1
ATOM 1625 C C . ALA A 1 210 ? -4.538 -10.434 6.108 1.00 83.69 210 ALA A C 1
ATOM 1627 O O . ALA A 1 210 ? -4.984 -9.985 5.051 1.00 83.69 210 ALA A O 1
ATOM 1628 N N . ALA A 1 211 ? -4.266 -11.733 6.261 1.00 75.69 211 ALA A N 1
ATOM 1629 C CA . ALA A 1 211 ? -4.465 -12.724 5.207 1.00 75.69 211 ALA A CA 1
ATOM 1630 C C . ALA A 1 211 ? -5.949 -12.930 4.857 1.00 75.69 211 ALA A C 1
ATOM 1632 O O . ALA A 1 211 ? -6.285 -12.957 3.673 1.00 75.69 211 ALA A O 1
ATOM 1633 N N . GLU A 1 212 ? -6.845 -13.013 5.847 1.00 78.50 212 GLU A N 1
ATOM 1634 C CA . GLU A 1 212 ? -8.300 -13.085 5.617 1.00 78.50 212 GLU A CA 1
ATOM 1635 C C . GLU A 1 212 ? -8.838 -11.838 4.913 1.00 78.50 212 GLU A C 1
ATOM 1637 O O . GLU A 1 212 ? -9.723 -11.921 4.060 1.00 78.50 212 GLU A O 1
ATOM 1642 N N . TYR A 1 213 ? -8.262 -10.680 5.234 1.00 84.94 213 TYR A N 1
ATOM 1643 C CA . TYR A 1 213 ? -8.574 -9.427 4.569 1.00 84.94 213 TYR A CA 1
ATOM 1644 C C . TYR A 1 213 ? -7.885 -9.278 3.204 1.00 84.94 213 TYR A C 1
ATOM 1646 O O . TYR A 1 213 ? -8.107 -8.281 2.521 1.00 84.94 213 TYR A O 1
ATOM 1654 N N . LEU A 1 214 ? -7.081 -10.253 2.765 1.00 79.94 214 LEU A N 1
ATOM 1655 C CA . LEU A 1 214 ? -6.310 -10.213 1.515 1.00 79.94 214 LEU A CA 1
ATOM 1656 C C . LEU A 1 214 ? -5.368 -9.000 1.436 1.00 79.94 214 LEU A C 1
ATOM 1658 O O . LEU A 1 214 ? -5.137 -8.424 0.369 1.00 79.94 214 LEU A O 1
ATOM 1662 N N . VAL A 1 215 ? -4.823 -8.598 2.582 1.00 78.44 215 VAL A N 1
ATOM 1663 C CA . VAL A 1 215 ? -3.900 -7.474 2.703 1.00 78.44 215 VAL A CA 1
ATOM 1664 C C . VAL A 1 215 ? -2.533 -7.905 2.200 1.00 78.44 215 VAL A C 1
ATOM 1666 O O . VAL A 1 215 ? -1.794 -8.628 2.861 1.00 78.44 215 VAL A O 1
ATOM 1669 N N . SER A 1 216 ? -2.180 -7.423 1.015 1.00 69.06 216 SER A N 1
ATOM 1670 C CA . SER A 1 216 ? -0.872 -7.668 0.405 1.00 69.06 216 SER A CA 1
ATOM 1671 C C . SER A 1 216 ? 0.081 -6.474 0.507 1.00 69.06 216 SER A C 1
ATOM 1673 O O . SER A 1 216 ? 1.248 -6.600 0.155 1.00 69.06 216 SER A O 1
ATOM 1675 N N . ASN A 1 217 ? -0.407 -5.301 0.934 1.00 67.19 217 ASN A N 1
ATOM 1676 C CA . ASN A 1 217 ? 0.370 -4.061 1.024 1.00 67.19 217 ASN A CA 1
ATOM 1677 C C . ASN A 1 217 ? -0.017 -3.271 2.273 1.00 67.19 217 ASN A C 1
ATOM 1679 O O . ASN A 1 217 ? -1.145 -3.373 2.749 1.00 67.19 217 ASN A O 1
ATOM 1683 N N . LEU A 1 218 ? 0.896 -2.439 2.768 1.00 77.69 218 LEU A N 1
ATOM 1684 C CA . LEU A 1 218 ? 0.663 -1.575 3.922 1.00 77.69 218 LEU A CA 1
ATOM 1685 C C . LEU A 1 218 ? 1.134 -0.143 3.599 1.00 77.69 218 LEU A C 1
ATOM 1687 O O . LEU A 1 218 ? 2.197 0.015 2.993 1.00 77.69 218 LEU A O 1
ATOM 1691 N N . PRO A 1 219 ? 0.401 0.900 4.021 1.00 87.38 219 PRO A N 1
ATOM 1692 C CA . PRO A 1 219 ? -0.892 0.822 4.697 1.00 87.38 219 PRO A CA 1
ATOM 1693 C C . PRO A 1 219 ? -2.040 0.439 3.736 1.00 87.38 219 PRO A C 1
ATOM 1695 O O . PRO A 1 219 ? -2.006 0.777 2.550 1.00 87.38 219 PRO A O 1
ATOM 1698 N N . THR A 1 220 ? -3.052 -0.268 4.250 1.00 88.50 220 THR A N 1
ATOM 1699 C CA . THR A 1 220 ? -4.314 -0.559 3.538 1.00 88.50 220 THR A CA 1
ATOM 1700 C C . THR A 1 220 ? -5.510 -0.244 4.432 1.00 88.50 220 THR A C 1
ATOM 1702 O O . THR A 1 220 ? -5.520 -0.599 5.606 1.00 88.50 220 THR A O 1
ATOM 1705 N N . HIS A 1 221 ? -6.536 0.389 3.870 1.00 92.75 221 HIS A N 1
ATOM 1706 C CA . HIS A 1 221 ? -7.687 0.952 4.566 1.00 92.75 221 HIS A CA 1
ATOM 1707 C C . HIS A 1 221 ? -8.992 0.359 4.040 1.00 92.75 221 HIS A C 1
ATOM 1709 O O . HIS A 1 221 ? -9.303 0.490 2.857 1.00 92.75 221 HIS A O 1
ATOM 1715 N N . TYR A 1 222 ? -9.776 -0.244 4.928 1.00 93.50 222 TYR A N 1
ATOM 1716 C CA . TYR A 1 222 ? -11.114 -0.760 4.654 1.00 93.50 222 TYR A CA 1
ATOM 1717 C C . TYR A 1 222 ? -12.134 0.186 5.271 1.00 93.50 222 TYR A C 1
ATOM 1719 O O . TYR A 1 222 ? -12.180 0.358 6.488 1.00 93.50 222 TYR A O 1
ATOM 1727 N N . PHE A 1 223 ? -12.964 0.788 4.432 1.00 93.56 223 PHE A N 1
ATOM 1728 C CA . PHE A 1 223 ? -14.053 1.654 4.858 1.00 93.56 223 PHE A CA 1
ATOM 1729 C C . PHE A 1 223 ? -15.319 0.827 5.000 1.00 93.56 223 PHE A C 1
ATOM 1731 O O . PHE A 1 223 ? -15.748 0.164 4.051 1.00 93.56 223 PHE A O 1
ATOM 1738 N N . LEU A 1 224 ? -15.893 0.864 6.195 1.00 93.38 224 LEU A N 1
ATOM 1739 C CA . LEU A 1 224 ? -17.029 0.058 6.607 1.00 93.38 224 LEU A CA 1
ATOM 1740 C C . LEU A 1 224 ? -18.258 0.949 6.805 1.00 93.38 224 LEU A C 1
ATOM 1742 O O . LEU A 1 224 ? -18.153 2.020 7.405 1.00 93.38 224 LEU A O 1
ATOM 1746 N N . ASP A 1 225 ? -19.425 0.490 6.348 1.00 92.75 225 ASP A N 1
ATOM 1747 C CA . ASP A 1 225 ? -20.706 1.103 6.714 1.00 92.75 225 ASP A CA 1
ATOM 1748 C C . ASP A 1 225 ? -21.080 0.794 8.179 1.00 92.75 225 ASP A C 1
ATOM 1750 O O . ASP A 1 225 ? -20.435 0.001 8.871 1.00 92.75 225 ASP A O 1
ATOM 1754 N N . ARG A 1 226 ? -22.191 1.369 8.655 1.00 92.38 226 ARG A N 1
ATOM 1755 C CA . ARG A 1 226 ? -22.689 1.171 10.033 1.00 92.38 226 ARG A CA 1
ATOM 1756 C C . ARG A 1 226 ? -22.987 -0.288 10.407 1.00 92.38 226 ARG A C 1
ATOM 1758 O O . ARG A 1 226 ? -23.129 -0.589 11.592 1.00 92.38 226 ARG A O 1
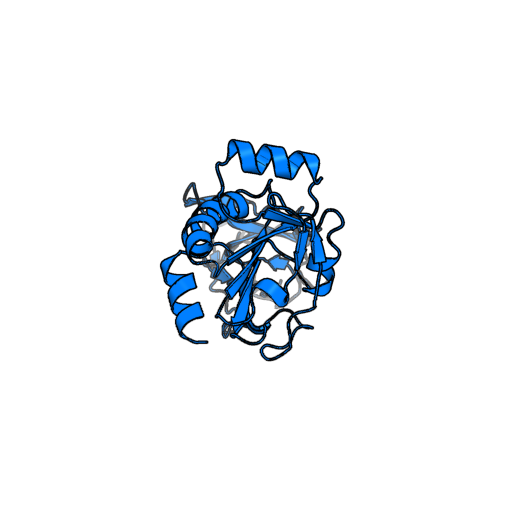ATOM 1765 N N . ARG A 1 227 ? -23.138 -1.188 9.434 1.00 88.69 227 ARG A N 1
ATOM 1766 C CA . ARG A 1 227 ? -23.401 -2.621 9.647 1.00 88.69 227 ARG A CA 1
ATOM 1767 C C . ARG A 1 227 ? -22.109 -3.446 9.644 1.00 88.69 227 ARG A C 1
ATOM 1769 O O . ARG A 1 227 ? -22.134 -4.601 10.072 1.00 88.69 227 ARG A O 1
ATOM 1776 N N . GLY A 1 228 ? -20.983 -2.850 9.250 1.00 89.12 228 GLY A N 1
ATOM 1777 C CA . GLY A 1 228 ? -19.703 -3.532 9.070 1.00 89.12 228 GLY A CA 1
ATOM 1778 C C . GLY A 1 228 ? -19.518 -4.105 7.663 1.00 89.12 228 GLY A C 1
ATOM 1779 O O . GLY A 1 228 ? -18.748 -5.048 7.492 1.00 89.12 228 GLY A O 1
ATOM 1780 N N . VAL A 1 229 ? -20.237 -3.581 6.665 1.00 91.38 229 VAL A N 1
ATOM 1781 C CA . VAL A 1 229 ? -20.071 -3.959 5.254 1.00 91.38 229 VAL A CA 1
ATOM 1782 C C . VAL A 1 229 ? -18.953 -3.128 4.638 1.00 91.38 229 VAL A C 1
ATOM 1784 O O . VAL A 1 229 ? -18.938 -1.909 4.796 1.00 91.38 229 VAL A O 1
ATOM 1787 N N . ILE A 1 230 ? -18.034 -3.769 3.917 1.00 90.69 230 ILE A N 1
ATOM 1788 C CA . ILE A 1 230 ? -16.934 -3.094 3.222 1.00 90.69 230 ILE A CA 1
ATOM 1789 C C . ILE A 1 230 ? -17.510 -2.304 2.049 1.00 90.69 230 ILE A C 1
ATOM 1791 O O . ILE A 1 230 ? -18.072 -2.882 1.126 1.00 90.69 230 ILE A O 1
ATOM 1795 N N . LYS A 1 231 ? -17.347 -0.984 2.053 1.00 89.50 231 LYS A N 1
ATOM 1796 C CA . LYS A 1 231 ? -17.810 -0.098 0.973 1.00 89.50 231 LYS A CA 1
ATOM 1797 C C . LYS A 1 231 ? -16.681 0.352 0.059 1.00 89.50 231 LYS A C 1
ATOM 1799 O O . LYS A 1 231 ? -16.911 0.622 -1.117 1.00 89.50 231 LYS A O 1
ATOM 1804 N N . LYS A 1 232 ? -15.460 0.433 0.591 1.00 85.88 232 LYS A N 1
ATOM 1805 C CA . LYS A 1 232 ? -14.275 0.853 -0.160 1.00 85.88 232 LYS A CA 1
ATOM 1806 C C . LYS A 1 232 ? -13.008 0.270 0.453 1.00 85.88 232 LYS A C 1
ATOM 1808 O O . LYS A 1 232 ? -12.913 0.149 1.672 1.00 85.88 232 LYS A O 1
ATOM 1813 N N . ILE A 1 233 ? -12.034 -0.040 -0.395 1.00 84.44 233 ILE A N 1
ATOM 1814 C CA . ILE A 1 233 ? -10.678 -0.421 0.007 1.00 84.44 233 ILE A CA 1
ATOM 1815 C C . ILE A 1 233 ? -9.715 0.560 -0.655 1.00 84.44 233 ILE A C 1
ATOM 1817 O O . ILE A 1 233 ? -9.841 0.835 -1.849 1.00 84.44 233 ILE A O 1
ATOM 1821 N N . VAL A 1 234 ? -8.782 1.114 0.114 1.00 81.62 234 VAL A N 1
ATOM 1822 C CA . VAL A 1 234 ? -7.796 2.085 -0.370 1.00 81.62 234 VAL A CA 1
ATOM 1823 C C . VAL A 1 234 ? -6.414 1.717 0.155 1.00 81.62 234 VAL A C 1
ATOM 1825 O O . VAL A 1 234 ? -6.265 1.379 1.322 1.00 81.62 234 VAL A O 1
ATOM 1828 N N . THR A 1 235 ? -5.397 1.776 -0.699 1.00 81.00 235 THR A N 1
ATOM 1829 C CA . THR A 1 235 ? -4.003 1.476 -0.340 1.00 81.00 235 THR A CA 1
ATOM 1830 C C . THR A 1 235 ? -3.147 2.736 -0.381 1.00 81.00 235 THR A C 1
ATOM 1832 O O . THR A 1 235 ? -3.330 3.560 -1.276 1.00 81.00 235 THR A O 1
ATOM 1835 N N . GLY A 1 236 ? -2.157 2.836 0.506 1.00 78.06 236 GLY A N 1
ATOM 1836 C CA . GLY A 1 236 ? -1.280 4.005 0.617 1.00 78.06 236 GLY A CA 1
ATOM 1837 C C . GLY A 1 236 ? -1.752 5.011 1.669 1.00 78.06 236 GLY A C 1
ATOM 1838 O O . GLY A 1 236 ? -2.786 4.816 2.299 1.00 78.06 236 GLY A O 1
ATOM 1839 N N . VAL A 1 237 ? -0.945 6.050 1.892 1.00 79.81 237 VAL A N 1
ATOM 1840 C CA . VAL A 1 237 ? -1.207 7.071 2.920 1.00 79.81 237 VAL A CA 1
ATOM 1841 C C . VAL A 1 237 ? -2.391 7.944 2.505 1.00 79.81 237 VAL A C 1
ATOM 1843 O O . VAL A 1 237 ? -2.432 8.421 1.370 1.00 79.81 237 VAL A O 1
ATOM 1846 N N . LEU A 1 238 ? -3.316 8.170 3.435 1.00 80.25 238 LEU A N 1
ATOM 1847 C CA . LEU A 1 238 ? -4.504 9.004 3.285 1.00 80.25 238 LEU A CA 1
ATOM 1848 C C . LEU A 1 238 ? -4.486 10.169 4.268 1.00 80.25 238 LEU A C 1
ATOM 1850 O O . LEU A 1 238 ? -4.166 10.007 5.450 1.00 80.25 238 LEU A O 1
ATOM 1854 N N . GLY A 1 239 ? -4.904 11.337 3.781 1.00 86.06 239 GLY A N 1
ATOM 1855 C CA . GLY A 1 239 ? -5.115 12.513 4.621 1.00 86.06 239 GLY A CA 1
ATOM 1856 C C . GLY A 1 239 ? -6.371 12.388 5.489 1.00 86.06 239 GLY A C 1
ATOM 1857 O O . GLY A 1 239 ? -7.330 11.711 5.122 1.00 86.06 239 GLY A O 1
ATOM 1858 N N . GLY A 1 240 ? -6.402 13.087 6.627 1.00 88.38 240 GLY A N 1
ATOM 1859 C CA . GLY A 1 240 ? -7.548 13.050 7.547 1.00 88.38 240 GLY A CA 1
ATOM 1860 C C . GLY A 1 240 ? -8.869 13.492 6.905 1.00 88.38 240 GLY A C 1
ATOM 1861 O O . GLY A 1 240 ? -9.883 12.823 7.076 1.00 88.38 240 GLY A O 1
ATOM 1862 N N . GLU A 1 241 ? -8.855 14.568 6.113 1.00 85.62 241 GLU A N 1
ATOM 1863 C CA . GLU A 1 241 ? -10.052 15.047 5.399 1.00 85.62 241 GLU A CA 1
ATOM 1864 C C . GLU A 1 241 ? -10.522 14.056 4.328 1.00 85.62 241 GLU A C 1
ATOM 1866 O O . GLU A 1 241 ? -11.712 13.787 4.224 1.00 85.62 241 GLU A O 1
ATOM 1871 N N . GLU A 1 242 ? -9.592 13.418 3.610 1.00 86.00 242 GLU A N 1
ATOM 1872 C CA . GLU A 1 242 ? -9.931 12.376 2.635 1.00 86.00 242 GLU A CA 1
ATOM 1873 C C . GLU A 1 242 ? -10.634 11.187 3.307 1.00 86.00 242 GLU A C 1
ATOM 1875 O O . GLU A 1 242 ? -11.628 10.673 2.791 1.00 86.00 242 GLU A O 1
ATOM 1880 N N . ILE A 1 243 ? -10.162 10.768 4.485 1.00 91.31 243 ILE A N 1
ATOM 1881 C CA . ILE A 1 243 ? -10.811 9.710 5.266 1.00 91.31 243 ILE A CA 1
ATOM 1882 C C . ILE A 1 243 ? -12.226 10.141 5.677 1.00 91.31 243 ILE A C 1
ATOM 1884 O O . ILE A 1 243 ? -13.168 9.367 5.500 1.00 91.31 243 ILE A O 1
ATOM 1888 N N . LYS A 1 244 ? -12.398 11.365 6.190 1.00 90.31 244 LYS A N 1
ATOM 1889 C CA . LYS A 1 244 ? -13.710 11.891 6.608 1.00 90.31 244 LYS A CA 1
ATOM 1890 C C . LYS A 1 244 ? -14.697 11.966 5.444 1.00 90.31 244 LYS A C 1
ATOM 1892 O O . LYS A 1 244 ? -15.828 11.506 5.591 1.00 90.31 244 LYS A O 1
ATOM 1897 N N . ASP A 1 245 ? -14.270 12.465 4.288 1.00 87.88 245 ASP A N 1
ATOM 1898 C CA . ASP A 1 245 ? -15.104 12.562 3.085 1.00 87.88 245 ASP A CA 1
ATOM 1899 C C . ASP A 1 245 ? -15.624 11.187 2.639 1.00 87.88 245 ASP A C 1
ATOM 1901 O O . ASP A 1 245 ? -16.798 11.023 2.285 1.00 87.88 245 ASP A O 1
ATOM 1905 N N . ILE A 1 246 ? -14.765 10.164 2.707 1.00 87.69 246 ILE A N 1
ATOM 1906 C CA . ILE A 1 246 ? -15.165 8.789 2.401 1.00 87.69 246 ILE A CA 1
ATOM 1907 C C . ILE A 1 246 ? -16.159 8.273 3.450 1.00 87.69 246 ILE A C 1
ATOM 1909 O O . ILE A 1 246 ? -17.167 7.674 3.079 1.00 87.69 246 ILE A O 1
ATOM 1913 N N . LEU A 1 247 ? -15.918 8.512 4.743 1.00 90.88 247 LEU A N 1
ATOM 1914 C CA . LEU A 1 247 ? -16.794 8.040 5.822 1.00 90.88 247 LEU A CA 1
ATOM 1915 C C . LEU A 1 247 ? -18.190 8.676 5.787 1.00 90.88 247 LEU A C 1
ATOM 1917 O O . LEU A 1 247 ? -19.167 7.984 6.053 1.00 90.88 247 LEU A O 1
ATOM 1921 N N . ILE A 1 248 ? -18.305 9.956 5.422 1.00 89.38 248 ILE A N 1
ATOM 1922 C CA . ILE A 1 248 ? -19.595 10.669 5.308 1.00 89.38 248 ILE A CA 1
ATOM 1923 C C . ILE A 1 248 ? -20.473 10.090 4.185 1.00 89.38 248 ILE A C 1
ATOM 1925 O O . ILE A 1 248 ? -21.691 10.275 4.180 1.00 89.38 248 ILE A O 1
ATOM 1929 N N . SER A 1 249 ? -19.875 9.360 3.243 1.00 82.19 249 SER A N 1
ATOM 1930 C CA . SER A 1 249 ? -20.594 8.732 2.135 1.00 82.19 249 SER A CA 1
ATOM 1931 C C . SER A 1 249 ? -21.341 7.441 2.526 1.00 82.19 249 SER A C 1
ATOM 1933 O O . SER A 1 249 ? -22.054 6.896 1.677 1.00 82.19 249 SER A O 1
ATOM 1935 N N . TYR A 1 250 ? -21.196 6.946 3.769 1.00 78.06 250 TYR A N 1
ATOM 1936 C CA . TYR A 1 250 ? -21.713 5.649 4.251 1.00 78.06 250 TYR A CA 1
ATOM 1937 C C . TYR A 1 250 ? -22.425 5.737 5.617 1.00 78.06 250 TYR A C 1
ATOM 1939 O O . TYR A 1 250 ? -23.131 4.766 5.983 1.00 78.06 250 TYR A O 1
#